Protein AF-A0A0B1T7A5-F1 (afdb_monomer)

Solvent-accessible surface area (backbone atoms only — not comparable to full-atom values): 10551 Å² total; per-residue (Å²): 123,68,66,64,54,53,51,52,48,51,52,51,52,51,47,52,52,51,49,51,53,49,52,45,52,50,54,53,67,75,51,80,50,96,88,39,64,62,58,51,54,51,52,53,49,55,44,53,43,51,49,47,50,50,52,46,54,50,52,55,50,50,47,54,51,52,56,52,49,60,75,75,46,96,68,56,74,68,62,48,52,55,50,53,52,50,48,52,53,49,63,63,46,49,63,54,49,52,52,50,45,52,53,46,49,52,50,48,54,52,50,51,47,37,54,75,74,65,65,51,61,84,90,65,89,83,61,76,60,65,60,51,55,52,49,53,55,51,46,56,56,51,50,52,56,48,53,55,54,62,69,31,65,71,46,43,52,53,54,51,46,51,56,53,52,51,52,51,51,52,53,49,56,50,53,52,53,52,52,52,50,54,53,52,61,75,74,107

pLDDT: mean 73.53, std 10.7, range [45.19, 91.56]

Secondary structure (DSSP, 8-state):
-HHHHHHHHHHHHHHHHHHHHHHHHHHHHHT--TT-HHHHHHHHHHHHHHHHHHHHHHHHHHHHHHHHHHHH----HHHHHHHHHHHHHHHHHHHHHHHHHHHHHHHHHHHHHIIIII-PPTT--SSTHHHHHHHHHHHHHHHHHHHHHHT-HHHHHHHHHHHHHHHHHHHHHHHHHHHHHHHHHHT-

Foldseek 3Di:
DLVVVVVVVVVVLVVQLVVLVVVLVVVLVVPPDPVCPLVNVLSVLVSVLVNLVSVLVCLVVVLVSLVVCLVPDPDDPVVNVVSVVVNLVSVLCNVLSVLVSVLSVVVSVLSCCCCPPVVDPPPDPPDCSVVVNVVSVVCNVVCVVVSCQCSPVVNVVVVVVVVVVVVVVVVVVVVVVVVVVVVVVVVD

InterPro domains:
  IPR019408 7TM GPCR, serpentine receptor class ab (Srab) [PF10292] (39-187)
  IPR052854 Nematode Serpentine Receptor Class Epsilon [PTHR47518] (14-188)

Radius of gyration: 26.78 Å; Cα contacts (8 Å, |Δi|>4): 77; chains: 1; bounding box: 96×20×62 Å

Mean predicted aligned error: 13.85 Å

Organism: Oesophagostomum dentatum (NCBI:txid61180)

Nearest PDB structures (foldseek):
  4tko-assembly1_B  TM=4.361E-01  e=3.033E+00  Aquifex aeolicus VF5
  5c21-assembly1_B  TM=3.058E-01  e=4.629E+00  Escherichia coli
  3zx6-assembly1_B  TM=2.582E-01  e=8.281E+00  Archaeoglobus fulgidus DSM 4304

Sequence (188 aa):
MGLAKTELFFRTSLFVITVLLASSALCVGALVHPNTFDLFFLCIQITIVSFCCTALIIMVLTNKSLYGRRHNTSMRLIDRYQLDENIRCGEYLIPVAINDVLCQLILVFLLIYSIYITRIPVGTDTTHLSHAYDMITAYQRAFFGVALTVRNEKFDHIFHRRKRSAKVIENQAAATSTYFNELKQMWS

Structure (mmCIF, N/CA/C/O backbone):
data_AF-A0A0B1T7A5-F1
#
_entry.id   AF-A0A0B1T7A5-F1
#
loop_
_atom_site.group_PDB
_atom_site.id
_atom_site.type_symbol
_atom_site.label_atom_id
_atom_site.label_alt_id
_atom_site.label_comp_id
_atom_site.label_asym_id
_atom_site.label_entity_id
_atom_site.label_seq_id
_atom_site.pdbx_PDB_ins_code
_atom_site.Cartn_x
_atom_site.Cartn_y
_atom_site.Cartn_z
_atom_site.occupancy
_atom_site.B_iso_or_equiv
_atom_site.auth_seq_id
_atom_site.auth_comp_id
_atom_site.auth_asym_id
_atom_site.auth_atom_id
_atom_site.pdbx_PDB_model_num
ATOM 1 N N . MET A 1 1 ? 6.608 -10.102 29.511 1.00 45.19 1 MET A N 1
ATOM 2 C CA . MET A 1 1 ? 7.159 -10.948 28.422 1.00 45.19 1 MET A CA 1
ATOM 3 C C . MET A 1 1 ? 6.668 -10.575 27.010 1.00 45.19 1 MET A C 1
ATOM 5 O O . MET A 1 1 ? 7.376 -10.863 26.057 1.00 45.19 1 MET A O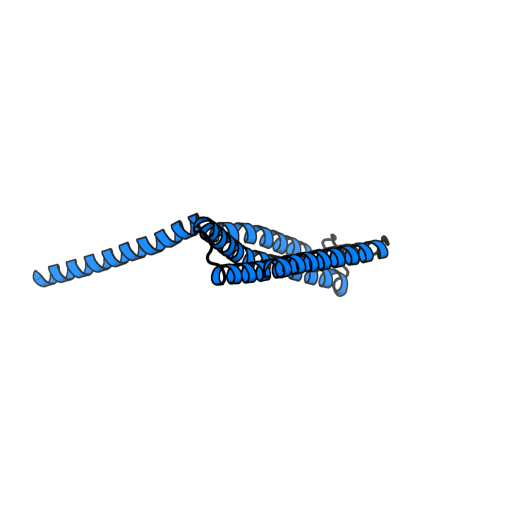 1
ATOM 9 N N . GLY A 1 2 ? 5.514 -9.905 26.836 1.00 46.91 2 GLY A N 1
ATOM 10 C CA . GLY A 1 2 ? 5.014 -9.493 25.506 1.00 46.91 2 GLY A CA 1
ATOM 11 C C . GLY A 1 2 ? 5.744 -8.310 24.841 1.00 46.91 2 GLY A C 1
ATOM 12 O O . GLY A 1 2 ? 5.910 -8.323 23.628 1.00 46.91 2 GLY A O 1
ATOM 13 N N . LEU A 1 3 ? 6.238 -7.337 25.621 1.00 47.66 3 LEU A N 1
ATOM 14 C CA . LEU A 1 3 ? 6.926 -6.135 25.110 1.00 47.66 3 LEU A CA 1
ATOM 15 C C . LEU A 1 3 ? 8.269 -6.438 24.419 1.00 47.66 3 LEU A C 1
ATOM 17 O O . LEU A 1 3 ? 8.555 -5.889 23.360 1.00 47.66 3 LEU A O 1
ATOM 21 N N . ALA A 1 4 ? 9.051 -7.374 24.965 1.00 50.22 4 ALA A N 1
ATOM 22 C CA . ALA A 1 4 ? 10.332 -7.777 24.380 1.00 50.22 4 ALA A CA 1
ATOM 23 C C . ALA A 1 4 ? 10.161 -8.480 23.020 1.00 50.22 4 ALA A C 1
ATOM 25 O O . ALA A 1 4 ? 10.983 -8.302 22.126 1.00 50.22 4 ALA A O 1
ATOM 26 N N . LYS A 1 5 ? 9.065 -9.237 22.832 1.00 55.00 5 LYS A N 1
ATOM 27 C CA . LYS A 1 5 ? 8.747 -9.849 21.533 1.00 55.00 5 LYS A CA 1
ATOM 28 C C . LYS A 1 5 ? 8.391 -8.795 20.491 1.00 55.00 5 LYS A C 1
ATOM 30 O O . LYS A 1 5 ? 8.876 -8.904 19.376 1.00 55.00 5 LYS A O 1
ATOM 35 N N . THR A 1 6 ? 7.598 -7.780 20.839 1.00 56.34 6 THR A N 1
ATOM 36 C CA . THR A 1 6 ? 7.228 -6.705 19.902 1.00 56.34 6 THR A CA 1
ATOM 37 C C . THR A 1 6 ? 8.411 -5.816 19.522 1.00 56.34 6 THR A C 1
ATOM 39 O O . THR A 1 6 ? 8.532 -5.459 18.355 1.00 56.34 6 THR A O 1
ATOM 42 N N . GLU A 1 7 ? 9.326 -5.518 20.450 1.00 56.38 7 GLU A N 1
ATOM 43 C CA . GLU A 1 7 ? 10.529 -4.739 20.125 1.00 56.38 7 GLU A CA 1
ATOM 44 C C 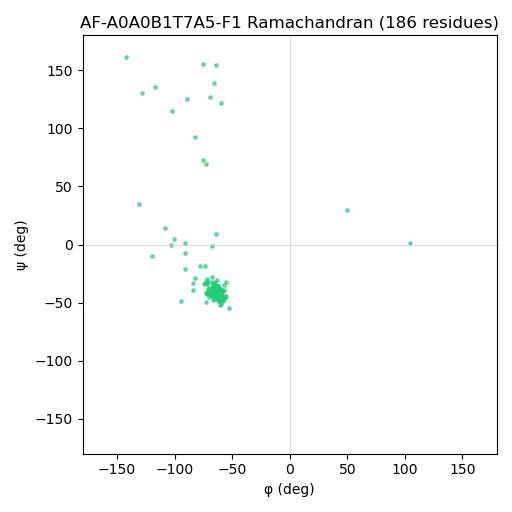. GLU A 1 7 ? 11.534 -5.513 19.273 1.00 56.38 7 GLU A C 1
ATOM 46 O O . GLU A 1 7 ? 12.079 -4.967 18.314 1.00 56.38 7 GLU A O 1
ATOM 51 N N . LEU A 1 8 ? 11.752 -6.798 19.570 1.00 59.31 8 LEU A N 1
ATOM 52 C CA . LEU A 1 8 ? 12.595 -7.657 18.740 1.00 59.31 8 LEU A CA 1
ATOM 53 C C . LEU A 1 8 ? 12.008 -7.799 17.325 1.00 59.31 8 LEU A C 1
ATOM 55 O O . LEU A 1 8 ? 12.747 -7.814 16.342 1.00 59.31 8 LEU A O 1
ATOM 59 N N . PHE A 1 9 ? 10.679 -7.838 17.208 1.00 61.50 9 PHE A N 1
ATOM 60 C CA . PHE A 1 9 ? 9.988 -7.897 15.921 1.00 61.50 9 PHE A CA 1
ATOM 61 C C . PHE A 1 9 ? 10.112 -6.594 15.123 1.00 61.50 9 PHE A C 1
ATOM 63 O O . PHE A 1 9 ? 10.386 -6.609 13.927 1.00 61.50 9 PHE A O 1
ATOM 70 N N . PHE A 1 10 ? 9.964 -5.450 15.790 1.00 63.16 10 PHE A N 1
ATOM 71 C CA . PHE A 1 10 ? 10.148 -4.146 15.160 1.00 63.16 10 PHE A CA 1
ATOM 72 C C . PHE A 1 10 ? 11.596 -3.953 14.691 1.00 63.16 10 PHE A C 1
ATOM 74 O O . PHE A 1 10 ? 11.833 -3.523 13.566 1.00 63.16 10 PHE A O 1
ATOM 81 N N . ARG A 1 11 ? 12.572 -4.367 15.509 1.00 67.38 11 ARG A N 1
ATOM 82 C CA . ARG A 1 11 ? 13.999 -4.340 15.157 1.00 67.38 11 ARG A CA 1
ATOM 83 C C . ARG A 1 11 ? 14.339 -5.257 13.987 1.00 67.38 11 ARG A C 1
ATOM 85 O O . ARG A 1 11 ? 15.074 -4.841 13.102 1.00 67.38 11 ARG A O 1
ATOM 92 N N . THR A 1 12 ? 13.802 -6.476 13.954 1.00 66.94 12 THR A N 1
ATOM 93 C CA . THR A 1 12 ? 14.025 -7.407 12.833 1.00 66.94 12 THR A CA 1
ATOM 94 C C . THR A 1 12 ? 13.366 -6.912 11.552 1.00 66.94 12 THR A C 1
ATOM 96 O O . THR A 1 12 ? 13.980 -6.979 10.493 1.00 66.94 12 THR A O 1
ATOM 99 N N . SER A 1 13 ? 12.172 -6.327 11.635 1.00 64.19 13 SER A N 1
ATOM 100 C CA . SER A 1 13 ? 11.524 -5.740 10.466 1.00 64.19 13 SER A CA 1
ATOM 101 C C . SER A 1 13 ? 12.250 -4.504 9.935 1.00 64.19 13 SER A C 1
ATOM 103 O O . SER A 1 13 ? 12.402 -4.366 8.723 1.00 64.19 13 SER A O 1
ATOM 105 N N . LEU A 1 14 ? 12.721 -3.620 10.819 1.00 66.06 14 LEU A N 1
ATOM 106 C CA . LEU A 1 14 ? 13.572 -2.494 10.434 1.00 66.06 14 LEU A CA 1
ATOM 107 C C . LEU A 1 14 ? 14.869 -2.984 9.796 1.00 66.06 14 LEU A C 1
ATOM 109 O O . LEU A 1 14 ? 15.278 -2.441 8.779 1.00 66.06 14 LEU A O 1
ATOM 113 N N . PHE A 1 15 ? 15.471 -4.042 10.341 1.00 68.00 15 PHE A N 1
ATOM 114 C CA . PHE A 1 15 ? 16.683 -4.640 9.793 1.00 68.00 15 PHE A CA 1
ATOM 115 C C . PHE A 1 15 ? 16.464 -5.193 8.377 1.00 68.00 15 PHE A C 1
ATOM 117 O O . PHE A 1 15 ? 17.270 -4.941 7.485 1.00 68.00 15 PHE A O 1
ATOM 124 N N . VAL A 1 16 ? 15.344 -5.881 8.135 1.00 70.44 16 VAL A N 1
ATOM 125 C CA . VAL A 1 16 ? 14.968 -6.361 6.794 1.00 70.44 16 VAL A CA 1
ATOM 126 C C . VAL A 1 16 ? 14.786 -5.190 5.826 1.00 70.44 16 VAL A C 1
ATOM 128 O O . VAL A 1 16 ? 15.323 -5.229 4.722 1.00 70.44 16 VAL A O 1
ATOM 131 N N . ILE A 1 17 ? 14.109 -4.119 6.251 1.00 67.50 17 ILE A N 1
ATOM 132 C CA . ILE A 1 17 ? 13.941 -2.898 5.448 1.00 67.50 17 ILE A CA 1
ATOM 133 C C . ILE A 1 17 ? 15.298 -2.263 5.122 1.00 67.50 17 ILE A C 1
ATOM 135 O O . ILE A 1 17 ? 15.559 -1.936 3.968 1.00 67.50 17 ILE A O 1
ATOM 139 N N . THR A 1 18 ? 16.190 -2.121 6.105 1.00 65.56 18 THR A N 1
ATOM 140 C CA . THR A 1 18 ? 17.516 -1.526 5.889 1.00 65.56 18 THR A CA 1
ATOM 141 C C . THR A 1 18 ? 18.397 -2.392 5.001 1.00 65.56 18 THR A C 1
ATOM 143 O O . THR A 1 18 ? 19.149 -1.854 4.200 1.00 65.56 18 THR A O 1
ATOM 146 N N . VAL A 1 19 ? 18.289 -3.720 5.086 1.00 70.19 19 VAL A N 1
ATOM 147 C CA . VAL A 1 19 ? 19.035 -4.646 4.221 1.00 70.19 19 VAL A CA 1
ATOM 148 C C . VAL A 1 19 ? 18.501 -4.608 2.787 1.00 70.19 19 VAL A C 1
ATOM 150 O O . VAL A 1 19 ? 19.290 -4.620 1.844 1.00 70.19 19 VAL A O 1
ATOM 153 N N . LEU A 1 20 ? 17.186 -4.489 2.591 1.00 67.12 20 LEU A N 1
ATOM 154 C CA . LEU A 1 20 ? 16.574 -4.303 1.268 1.00 67.12 20 LEU A CA 1
ATOM 155 C C . LEU A 1 20 ? 16.949 -2.949 0.642 1.00 67.12 20 LEU A C 1
ATOM 157 O O . LEU A 1 20 ? 17.295 -2.867 -0.536 1.00 67.12 20 LEU A O 1
ATOM 161 N N . LEU A 1 21 ? 16.956 -1.881 1.440 1.00 66.69 21 LEU A N 1
ATOM 162 C CA . LEU A 1 21 ? 17.412 -0.559 1.004 1.00 66.69 21 LEU A CA 1
ATOM 163 C C . LEU A 1 21 ? 18.924 -0.532 0.724 1.00 66.69 21 LEU A C 1
ATOM 165 O O . LEU A 1 21 ? 19.363 0.076 -0.245 1.00 66.69 21 LEU A O 1
ATOM 169 N N . ALA A 1 22 ? 19.733 -1.235 1.516 1.00 63.72 22 ALA A N 1
ATOM 170 C CA . ALA A 1 22 ? 21.175 -1.315 1.299 1.00 63.72 22 ALA A CA 1
ATOM 171 C C . ALA A 1 22 ? 21.532 -2.160 0.066 1.00 63.72 22 ALA A C 1
ATOM 173 O O . ALA A 1 22 ? 22.380 -1.755 -0.723 1.00 63.72 22 ALA A O 1
ATOM 174 N N . SER A 1 23 ? 20.871 -3.304 -0.134 1.00 65.56 23 SER A N 1
ATOM 175 C CA . SER A 1 23 ? 21.082 -4.165 -1.309 1.00 65.56 23 SER A CA 1
ATOM 176 C C . SER A 1 23 ? 20.653 -3.475 -2.602 1.00 65.56 23 SER A C 1
ATOM 178 O O . SER A 1 23 ? 21.375 -3.530 -3.593 1.00 65.56 23 SER A O 1
ATOM 180 N N . SER A 1 24 ? 19.545 -2.735 -2.573 1.00 61.66 24 SER A N 1
ATOM 181 C CA . SER A 1 24 ? 19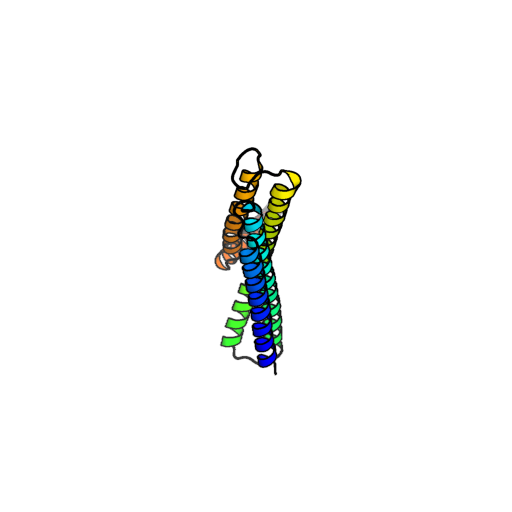.117 -1.912 -3.704 1.00 61.66 24 SER A CA 1
ATOM 182 C C . SER A 1 24 ? 20.061 -0.762 -4.027 1.00 61.66 24 SER A C 1
ATOM 184 O O . SER A 1 24 ? 20.390 -0.568 -5.195 1.00 61.66 24 SER A O 1
ATOM 186 N N . ALA A 1 25 ? 20.557 -0.048 -3.014 1.00 62.69 25 ALA A N 1
ATOM 187 C CA . ALA A 1 25 ? 21.568 0.991 -3.190 1.00 62.69 25 ALA A CA 1
ATOM 188 C C . ALA A 1 25 ? 22.887 0.428 -3.752 1.00 62.69 25 ALA A C 1
ATOM 190 O O . ALA A 1 25 ? 23.526 1.072 -4.584 1.00 62.69 25 ALA A O 1
ATOM 191 N N . LEU A 1 26 ? 23.269 -0.793 -3.357 1.00 63.38 26 LEU A N 1
ATOM 192 C CA . LEU A 1 26 ? 24.442 -1.487 -3.897 1.00 63.38 26 LEU A CA 1
ATOM 193 C C . LEU A 1 26 ? 24.255 -1.877 -5.370 1.00 63.38 26 LEU A C 1
ATOM 195 O O . LEU A 1 26 ? 25.157 -1.664 -6.177 1.00 63.38 26 LEU A O 1
ATOM 199 N N . CYS A 1 27 ? 23.080 -2.401 -5.736 1.00 60.16 27 CYS A N 1
ATOM 200 C CA . CYS A 1 27 ? 22.739 -2.699 -7.128 1.00 60.16 27 CYS A CA 1
ATOM 201 C C . CYS A 1 27 ? 22.722 -1.428 -7.987 1.00 60.16 27 CYS A C 1
ATOM 203 O O . CYS A 1 27 ? 23.240 -1.436 -9.097 1.00 60.16 27 CYS A O 1
ATOM 205 N N . VAL A 1 28 ? 22.198 -0.325 -7.448 1.00 59.50 28 VAL A N 1
ATOM 206 C CA . VAL A 1 28 ? 22.203 0.998 -8.086 1.00 59.50 28 VAL A CA 1
ATOM 207 C C . VAL A 1 28 ? 23.628 1.511 -8.316 1.00 59.50 28 VAL A C 1
ATOM 209 O O . VAL A 1 28 ? 23.931 1.972 -9.413 1.00 59.50 28 VAL A O 1
ATOM 212 N N . GLY A 1 29 ? 24.517 1.398 -7.324 1.00 57.09 29 GLY A N 1
ATOM 213 C CA . GLY A 1 29 ? 25.910 1.846 -7.435 1.00 57.09 29 GLY A CA 1
ATOM 214 C C . GLY A 1 29 ? 26.758 1.018 -8.407 1.00 57.09 29 GLY A C 1
ATOM 215 O O . GLY A 1 29 ? 27.638 1.562 -9.068 1.00 57.09 29 GLY A O 1
ATOM 216 N N . ALA A 1 30 ? 26.475 -0.281 -8.540 1.00 58.50 30 ALA A N 1
ATOM 217 C CA . ALA A 1 30 ? 27.199 -1.180 -9.442 1.00 58.50 30 ALA A CA 1
ATOM 218 C C . ALA A 1 30 ? 26.784 -1.050 -10.924 1.00 58.50 30 ALA A C 1
ATOM 220 O O . ALA A 1 30 ? 27.527 -1.479 -11.804 1.00 58.50 30 ALA A O 1
ATOM 221 N N . LEU A 1 31 ? 25.616 -0.459 -11.207 1.00 56.59 31 LEU A N 1
ATOM 222 C CA . LEU A 1 31 ? 25.007 -0.362 -12.544 1.00 56.59 31 LEU A CA 1
ATOM 223 C C . LEU A 1 31 ? 25.041 1.051 -13.151 1.00 56.59 31 LEU A C 1
ATOM 225 O O . LEU A 1 31 ? 24.366 1.301 -14.151 1.00 56.59 31 LEU A O 1
ATOM 229 N N . VAL A 1 32 ? 25.845 1.967 -12.596 1.00 55.38 32 VAL A N 1
ATOM 230 C CA . VAL A 1 32 ? 26.082 3.311 -13.159 1.00 55.38 32 VAL A CA 1
ATOM 231 C C . VAL A 1 32 ? 26.958 3.204 -14.417 1.00 55.38 32 VAL A C 1
ATOM 233 O O . VAL A 1 32 ? 28.129 3.576 -14.447 1.00 55.38 32 VAL A O 1
ATOM 236 N N . HIS A 1 33 ? 26.387 2.649 -15.480 1.00 51.72 33 HIS A N 1
ATOM 237 C CA . HIS A 1 33 ? 26.845 2.814 -16.851 1.00 51.72 33 HIS A CA 1
ATOM 238 C C . HIS A 1 33 ? 25.734 3.526 -17.639 1.00 51.72 33 HIS A C 1
ATOM 240 O O . HIS A 1 33 ? 24.564 3.162 -17.514 1.00 51.72 33 HIS A O 1
ATOM 246 N N . PRO A 1 34 ? 26.057 4.533 -18.470 1.00 54.09 34 PRO A N 1
ATOM 247 C CA . PRO A 1 34 ? 25.065 5.388 -19.133 1.00 54.09 34 PRO A CA 1
ATOM 248 C C . PRO A 1 34 ? 24.206 4.673 -20.193 1.00 54.09 34 PRO A C 1
ATOM 250 O O . PRO A 1 34 ? 23.318 5.289 -20.768 1.00 54.09 34 PRO A O 1
ATOM 253 N N . ASN A 1 35 ? 24.436 3.381 -20.449 1.00 54.97 35 ASN A N 1
ATOM 254 C CA . ASN A 1 35 ? 23.712 2.593 -21.450 1.00 54.97 35 ASN A CA 1
ATOM 255 C C . ASN A 1 35 ? 22.601 1.698 -20.847 1.00 54.97 35 ASN A C 1
ATOM 257 O O . ASN A 1 35 ? 22.007 0.899 -21.562 1.00 54.97 35 ASN A O 1
ATOM 261 N N . THR A 1 36 ? 22.336 1.794 -19.533 1.00 67.00 36 THR A N 1
ATOM 262 C CA . THR A 1 36 ? 21.407 0.913 -18.785 1.00 67.00 36 THR A CA 1
ATOM 263 C C . THR A 1 36 ? 20.402 1.676 -17.906 1.00 67.00 36 THR A C 1
ATOM 265 O O . THR A 1 36 ? 20.024 1.203 -16.833 1.00 67.00 36 THR A O 1
ATOM 268 N N . PHE A 1 37 ? 19.942 2.853 -18.344 1.00 68.69 37 PHE A N 1
ATOM 269 C CA . PHE A 1 37 ? 18.950 3.658 -17.608 1.00 68.69 37 PHE A CA 1
ATOM 270 C C . PHE A 1 37 ? 17.642 2.898 -17.318 1.00 68.69 37 PHE A C 1
ATOM 272 O O . PHE A 1 37 ? 17.120 2.987 -16.208 1.00 68.69 37 PHE A O 1
ATOM 279 N N . ASP A 1 38 ? 17.150 2.083 -18.254 1.00 71.69 38 ASP A N 1
ATOM 280 C CA . ASP A 1 38 ? 15.918 1.300 -18.061 1.00 71.69 38 ASP A CA 1
ATOM 281 C C . ASP A 1 38 ? 16.057 0.253 -16.942 1.00 71.69 38 ASP A C 1
ATOM 283 O O . ASP A 1 38 ? 15.135 0.020 -16.157 1.00 71.69 38 ASP A O 1
ATOM 287 N N . LEU A 1 39 ? 17.243 -0.352 -16.826 1.00 72.38 39 LEU A N 1
ATOM 288 C CA . LEU A 1 39 ? 17.532 -1.364 -15.811 1.00 72.38 39 LEU A CA 1
ATOM 289 C C . LEU A 1 39 ? 17.632 -0.739 -14.411 1.00 72.38 39 LEU A C 1
ATOM 291 O O . LEU A 1 39 ? 17.214 -1.343 -13.426 1.00 72.38 39 LEU A O 1
ATOM 295 N N . PHE A 1 40 ? 18.117 0.501 -14.332 1.00 74.31 40 PHE A N 1
ATOM 296 C CA . PHE A 1 40 ? 18.121 1.287 -13.101 1.00 74.31 40 PHE A CA 1
ATOM 297 C C . PHE A 1 40 ? 16.695 1.584 -12.606 1.00 74.31 40 PHE A C 1
ATOM 299 O O . PHE A 1 40 ? 16.401 1.362 -11.428 1.00 74.31 40 PHE A O 1
ATOM 306 N N . PHE A 1 41 ? 15.786 2.003 -13.494 1.00 76.38 41 PHE A N 1
ATOM 307 C CA . PHE A 1 41 ? 14.375 2.214 -13.140 1.00 76.38 41 PHE A CA 1
ATOM 308 C C . PHE A 1 41 ? 13.695 0.927 -12.666 1.00 76.38 41 PHE A C 1
ATOM 310 O O . PHE A 1 41 ? 12.975 0.943 -11.666 1.00 76.38 41 PHE A O 1
ATOM 317 N N . LEU A 1 42 ? 13.971 -0.199 -13.328 1.00 77.31 42 LEU A N 1
ATOM 318 C CA . LEU A 1 42 ? 13.483 -1.508 -12.901 1.00 77.31 42 LEU A CA 1
ATOM 319 C C . LEU A 1 42 ? 13.953 -1.848 -11.475 1.00 77.31 42 LEU A C 1
ATOM 321 O O . LEU A 1 42 ? 13.143 -2.244 -10.636 1.00 77.31 42 LEU A O 1
ATOM 325 N N . CYS A 1 43 ? 15.246 -1.669 -11.185 1.00 76.25 43 CYS A N 1
ATOM 326 C CA . CYS A 1 43 ? 15.804 -1.932 -9.860 1.00 76.25 43 CYS A CA 1
ATOM 327 C C . CYS A 1 43 ? 15.153 -1.063 -8.779 1.00 76.25 43 CYS A C 1
ATOM 329 O O . CYS A 1 43 ? 14.818 -1.584 -7.720 1.00 76.25 43 CYS A O 1
ATOM 331 N N . ILE A 1 44 ? 14.925 0.227 -9.037 1.00 80.25 44 ILE A N 1
ATOM 332 C CA . ILE A 1 44 ? 14.210 1.103 -8.097 1.00 80.25 44 ILE A CA 1
ATOM 333 C C . ILE A 1 44 ? 12.780 0.608 -7.865 1.00 80.25 44 ILE A C 1
ATOM 335 O O . ILE A 1 44 ? 12.314 0.554 -6.729 1.00 80.25 44 ILE A O 1
ATOM 339 N N . GLN A 1 45 ? 12.074 0.207 -8.920 1.00 81.50 45 GLN A N 1
ATOM 340 C CA . GLN A 1 45 ? 10.688 -0.219 -8.769 1.00 81.50 45 GLN A CA 1
ATOM 341 C C . GLN A 1 45 ? 10.568 -1.510 -7.948 1.00 81.50 45 GLN A C 1
ATOM 343 O O . GLN A 1 45 ? 9.708 -1.606 -7.074 1.00 81.50 45 GLN A O 1
ATOM 348 N N . ILE A 1 46 ? 11.462 -2.480 -8.166 1.00 80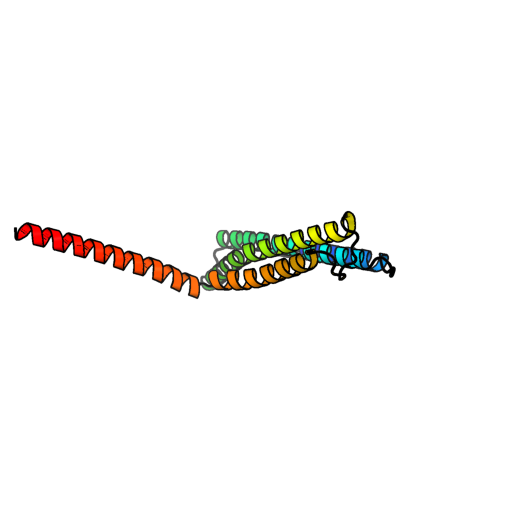.62 46 ILE A N 1
ATOM 349 C CA . ILE A 1 46 ? 11.507 -3.736 -7.397 1.00 80.62 46 ILE A CA 1
ATOM 350 C C . ILE A 1 46 ? 11.672 -3.464 -5.895 1.00 80.62 46 ILE A C 1
ATOM 352 O O . ILE A 1 46 ? 11.115 -4.172 -5.053 1.00 80.62 46 ILE A O 1
ATOM 356 N N . THR A 1 47 ? 12.418 -2.426 -5.538 1.00 78.44 47 THR A N 1
ATOM 357 C CA . THR A 1 47 ? 12.800 -2.169 -4.147 1.00 78.44 47 THR A CA 1
ATOM 358 C C . THR A 1 47 ? 11.706 -1.410 -3.420 1.00 78.44 47 THR A C 1
ATOM 360 O O . THR A 1 47 ? 11.422 -1.718 -2.262 1.00 78.44 47 THR A O 1
ATOM 363 N N . ILE A 1 48 ? 10.992 -0.541 -4.141 1.00 82.69 48 ILE A N 1
ATOM 364 C CA . ILE A 1 48 ? 9.725 0.046 -3.699 1.00 82.69 48 ILE A CA 1
ATOM 365 C C . ILE A 1 48 ? 8.689 -1.055 -3.418 1.00 82.69 48 ILE A C 1
ATOM 367 O O . ILE A 1 48 ? 8.119 -1.082 -2.327 1.00 82.69 48 ILE A O 1
ATOM 371 N N . VAL A 1 49 ? 8.515 -2.025 -4.324 1.00 83.81 49 VAL A N 1
ATOM 372 C CA . VAL A 1 49 ? 7.571 -3.144 -4.113 1.00 83.81 49 VAL A CA 1
ATOM 373 C C . VAL A 1 49 ? 7.958 -3.973 -2.897 1.00 83.81 49 VAL A C 1
ATOM 375 O O . VAL A 1 49 ? 7.112 -4.301 -2.064 1.00 83.81 49 VAL A O 1
ATOM 378 N N . SER A 1 50 ? 9.247 -4.287 -2.757 1.00 79.75 50 SER A N 1
ATOM 379 C CA . SER A 1 50 ? 9.741 -5.026 -1.601 1.00 79.75 50 SER A CA 1
ATOM 380 C C . SER A 1 50 ? 9.461 -4.281 -0.293 1.00 79.75 50 SER A C 1
ATOM 382 O O . SER A 1 50 ? 9.034 -4.897 0.686 1.00 79.75 50 SER A O 1
ATOM 384 N N . PHE A 1 51 ? 9.650 -2.960 -0.271 1.00 81.44 51 PHE A N 1
ATOM 385 C CA . PHE A 1 51 ? 9.315 -2.125 0.877 1.00 81.44 51 PHE A CA 1
ATOM 386 C C . PHE A 1 51 ? 7.810 -2.167 1.189 1.00 81.44 51 PHE A C 1
ATOM 388 O O . PHE A 1 51 ? 7.437 -2.447 2.332 1.00 81.44 51 PHE A O 1
ATOM 395 N N . CYS A 1 52 ? 6.935 -2.005 0.193 1.00 83.88 52 CYS A N 1
ATOM 396 C CA . CYS A 1 52 ? 5.484 -2.077 0.390 1.00 83.88 52 CYS A CA 1
ATOM 397 C C . CYS A 1 52 ? 5.020 -3.452 0.904 1.00 83.88 52 CYS A C 1
ATOM 399 O O . CYS A 1 52 ? 4.196 -3.520 1.820 1.00 83.88 52 CYS A O 1
ATOM 401 N N . CYS A 1 53 ? 5.600 -4.549 0.409 1.00 80.19 53 CYS A N 1
ATOM 402 C CA . CYS A 1 53 ? 5.345 -5.896 0.928 1.00 80.19 53 CYS A CA 1
ATOM 403 C C . CYS A 1 53 ? 5.733 -6.027 2.407 1.00 80.19 53 CYS A C 1
ATOM 405 O O . CYS A 1 53 ? 4.954 -6.552 3.206 1.00 80.19 53 CYS A O 1
ATOM 407 N N . THR A 1 54 ? 6.909 -5.522 2.799 1.00 81.12 54 THR A N 1
ATOM 408 C CA . THR A 1 54 ? 7.319 -5.542 4.213 1.00 81.12 54 THR A CA 1
ATOM 409 C C . THR A 1 54 ? 6.384 -4.709 5.084 1.00 81.12 54 THR A C 1
ATOM 411 O O . THR A 1 54 ? 5.958 -5.183 6.136 1.00 81.12 54 THR A O 1
ATOM 414 N N . ALA A 1 55 ? 5.978 -3.521 4.626 1.00 81.06 55 ALA A N 1
ATOM 415 C CA . ALA A 1 55 ? 5.043 -2.664 5.346 1.00 81.06 55 ALA A CA 1
ATOM 416 C C . ALA A 1 55 ? 3.689 -3.357 5.576 1.00 81.06 55 ALA A C 1
ATOM 418 O O . ALA A 1 55 ? 3.151 -3.314 6.684 1.00 81.06 55 ALA A O 1
ATOM 419 N N . LEU A 1 56 ? 3.167 -4.061 4.568 1.00 83.31 56 LEU A N 1
ATOM 420 C CA . LEU A 1 56 ? 1.929 -4.833 4.678 1.00 83.31 56 LEU A CA 1
ATOM 421 C C . LEU A 1 56 ? 2.042 -5.952 5.721 1.00 83.31 56 LEU A C 1
ATOM 423 O O . LEU A 1 56 ? 1.156 -6.106 6.565 1.00 83.31 56 LEU A O 1
ATOM 427 N N . ILE A 1 57 ? 3.147 -6.703 5.711 1.00 82.19 57 ILE A N 1
ATOM 428 C CA . ILE A 1 57 ? 3.401 -7.767 6.693 1.00 82.19 57 ILE A CA 1
ATOM 429 C C . ILE A 1 57 ? 3.430 -7.188 8.114 1.00 82.19 57 ILE A C 1
ATOM 431 O O . ILE A 1 57 ? 2.782 -7.730 9.013 1.00 82.19 57 ILE A O 1
ATOM 435 N N . ILE A 1 58 ? 4.120 -6.060 8.319 1.00 82.00 58 ILE A N 1
ATOM 436 C CA . ILE A 1 58 ? 4.169 -5.368 9.617 1.00 82.00 58 ILE A CA 1
ATOM 437 C C . ILE A 1 58 ? 2.764 -4.962 10.063 1.00 82.00 58 ILE A C 1
ATOM 439 O O . ILE A 1 58 ? 2.405 -5.216 11.214 1.00 82.00 58 ILE A O 1
ATOM 443 N N . MET A 1 59 ? 1.951 -4.377 9.179 1.00 81.81 59 MET A N 1
ATOM 444 C CA . MET A 1 59 ? 0.585 -3.957 9.512 1.00 81.81 59 MET A CA 1
ATOM 445 C C . MET A 1 59 ? -0.279 -5.137 9.973 1.00 81.81 59 MET A C 1
ATOM 447 O O . MET A 1 59 ? -0.915 -5.066 11.028 1.00 81.81 59 MET A O 1
ATOM 451 N N . VAL A 1 60 ? -0.261 -6.253 9.239 1.00 82.38 60 VAL A N 1
ATOM 452 C CA . VAL A 1 60 ? -1.039 -7.456 9.583 1.00 82.38 60 VAL A CA 1
ATOM 453 C C . VAL A 1 60 ? -0.586 -8.050 10.919 1.00 82.38 60 VAL A C 1
ATOM 455 O O . VAL A 1 60 ? -1.411 -8.374 11.779 1.00 82.38 60 VAL A O 1
ATOM 458 N N . LEU A 1 61 ? 0.726 -8.173 11.129 1.00 81.56 61 LEU A N 1
ATOM 459 C CA . LEU A 1 61 ? 1.279 -8.738 12.360 1.00 81.56 61 LEU A CA 1
ATOM 460 C C . LEU A 1 61 ? 1.037 -7.835 13.571 1.00 81.56 61 LEU A C 1
ATOM 462 O O . LEU A 1 61 ? 0.700 -8.334 14.648 1.00 81.56 61 LEU A O 1
ATOM 466 N N . THR A 1 62 ? 1.145 -6.517 13.394 1.00 80.56 62 THR A N 1
ATOM 467 C CA . THR A 1 62 ? 0.842 -5.538 14.444 1.00 80.56 62 THR A CA 1
ATOM 468 C C . THR A 1 62 ? -0.616 -5.659 14.864 1.00 80.56 62 THR A C 1
ATOM 470 O O . THR A 1 62 ? -0.874 -5.841 16.055 1.00 80.56 62 THR A O 1
ATOM 473 N N . ASN A 1 63 ? -1.553 -5.701 13.909 1.00 81.38 63 ASN A N 1
ATOM 474 C CA . ASN A 1 63 ? -2.976 -5.893 14.199 1.00 81.38 63 ASN A CA 1
ATOM 475 C C . ASN A 1 63 ? -3.244 -7.205 14.950 1.00 81.38 63 ASN A C 1
ATOM 477 O O . ASN A 1 63 ? -3.919 -7.194 15.980 1.00 81.38 63 ASN A O 1
ATOM 481 N N . LYS A 1 64 ? -2.639 -8.324 14.525 1.00 80.31 64 LYS A N 1
ATOM 482 C CA . LYS A 1 64 ? -2.760 -9.613 15.232 1.00 80.31 64 LYS A CA 1
ATOM 483 C C . LYS A 1 64 ? -2.213 -9.545 16.663 1.00 80.31 64 LYS A C 1
ATOM 485 O O . LYS A 1 64 ? -2.811 -10.103 17.585 1.00 80.31 64 LYS A O 1
ATOM 490 N N . SER A 1 65 ? -1.092 -8.850 16.868 1.00 80.62 65 SER A N 1
ATOM 491 C CA . SER A 1 65 ? -0.482 -8.684 18.194 1.00 80.62 65 SER A CA 1
ATOM 492 C C . SER A 1 65 ? -1.344 -7.832 19.133 1.00 80.62 65 SER A C 1
ATOM 494 O O . SER A 1 65 ? -1.506 -8.184 20.304 1.00 80.62 65 SER A O 1
ATOM 496 N N . LEU A 1 66 ? -1.938 -6.747 18.620 1.00 77.12 66 LEU A N 1
ATOM 497 C CA . LEU A 1 66 ? -2.827 -5.861 19.371 1.00 77.12 66 LEU A CA 1
ATOM 498 C C . LEU A 1 66 ? -4.102 -6.603 19.777 1.00 77.12 66 LEU A C 1
ATOM 500 O O . LEU A 1 66 ? -4.510 -6.528 20.938 1.00 77.12 66 LEU A O 1
ATOM 504 N N . TYR A 1 67 ? -4.648 -7.419 18.871 1.00 78.94 67 TYR A N 1
ATOM 505 C CA . TYR A 1 67 ? -5.787 -8.290 19.155 1.00 78.94 67 TYR A CA 1
ATOM 506 C C . TYR A 1 67 ? -5.484 -9.292 20.281 1.00 78.94 67 TYR A C 1
ATOM 508 O O . TYR A 1 67 ? -6.279 -9.469 21.203 1.00 78.94 67 TYR A O 1
ATOM 516 N N . GLY A 1 68 ? -4.291 -9.898 20.271 1.00 77.94 68 GLY A N 1
ATOM 517 C CA . GLY A 1 68 ? -3.843 -10.791 21.345 1.00 77.94 68 GLY A CA 1
ATOM 518 C C . GLY A 1 68 ? -3.654 -10.080 22.692 1.00 77.94 68 GLY A C 1
ATOM 519 O O . GLY A 1 68 ? -4.004 -10.625 23.740 1.00 77.94 68 GLY A O 1
ATOM 520 N N . ARG A 1 69 ? -3.143 -8.839 22.691 1.00 73.69 69 ARG A N 1
ATOM 521 C CA . ARG A 1 69 ? -3.002 -8.031 23.917 1.00 73.69 69 ARG A CA 1
ATOM 522 C C . ARG A 1 69 ? -4.356 -7.681 24.525 1.00 73.69 69 ARG A C 1
ATOM 524 O O . ARG A 1 69 ? -4.479 -7.761 25.746 1.00 73.69 69 ARG A O 1
ATOM 531 N N . ARG A 1 70 ? -5.361 -7.363 23.701 1.00 73.62 70 ARG A N 1
ATOM 532 C CA . ARG A 1 70 ? -6.739 -7.093 24.144 1.00 73.62 70 ARG A CA 1
ATOM 533 C C . ARG A 1 70 ? -7.312 -8.253 24.957 1.00 73.62 70 ARG A C 1
ATOM 535 O O . ARG A 1 70 ? -7.918 -8.023 25.996 1.00 73.62 70 ARG A O 1
ATOM 542 N N . HIS A 1 71 ? -7.100 -9.489 24.50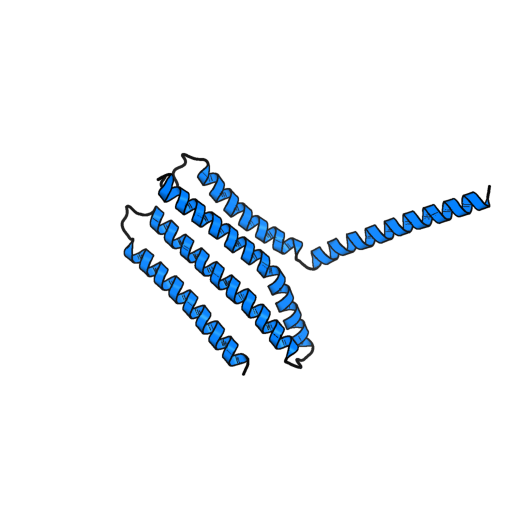3 1.00 75.94 71 HIS A N 1
ATOM 543 C CA . HIS A 1 71 ? -7.674 -10.661 25.163 1.00 75.94 71 HIS A CA 1
ATOM 544 C C . HIS A 1 71 ? -6.959 -11.024 26.474 1.00 75.94 71 HIS A C 1
ATOM 546 O O . HIS A 1 71 ? -7.598 -11.454 27.428 1.00 75.94 71 HIS A O 1
ATOM 552 N N . ASN A 1 72 ? -5.645 -10.795 26.538 1.00 74.25 72 ASN A N 1
ATOM 553 C CA . ASN A 1 72 ? -4.809 -11.236 27.657 1.00 74.25 72 ASN A CA 1
ATOM 554 C C . ASN A 1 72 ? -4.664 -10.219 28.796 1.00 74.25 72 ASN A C 1
ATOM 556 O O . ASN A 1 72 ? -4.042 -10.539 29.807 1.00 74.25 72 ASN A O 1
ATOM 560 N N . THR A 1 73 ? -5.155 -8.985 28.651 1.00 71.19 73 THR A N 1
ATOM 561 C CA . THR A 1 73 ? -4.918 -7.940 29.656 1.00 71.19 73 THR A CA 1
ATOM 562 C C . THR A 1 73 ? -6.200 -7.260 30.116 1.00 71.19 73 THR A C 1
ATOM 564 O O . THR A 1 73 ? -7.009 -6.774 29.328 1.00 71.19 73 THR A O 1
ATOM 567 N N . SER A 1 74 ? -6.361 -7.165 31.434 1.00 67.81 74 SER A N 1
ATOM 568 C CA . SER A 1 74 ? -7.409 -6.369 32.072 1.00 67.81 74 SER A CA 1
ATOM 569 C C . SER A 1 74 ? -7.052 -4.880 32.004 1.00 67.81 74 SER A C 1
ATOM 571 O O . SER A 1 74 ? -6.637 -4.284 32.992 1.00 67.81 74 SER A O 1
ATOM 573 N N . MET A 1 75 ? -7.160 -4.287 30.812 1.00 76.38 75 MET A N 1
ATOM 574 C CA . MET A 1 75 ? -6.867 -2.864 30.588 1.00 76.38 75 MET A CA 1
ATOM 575 C C . MET A 1 75 ? -7.982 -1.948 31.112 1.00 76.38 75 MET A C 1
ATOM 577 O O . MET A 1 75 ? -9.148 -2.359 31.165 1.00 76.38 75 MET A O 1
ATOM 581 N N . ARG A 1 76 ? -7.625 -0.695 31.433 1.00 77.75 76 ARG A N 1
ATOM 582 C CA . ARG A 1 76 ? -8.561 0.386 31.787 1.00 77.75 76 ARG A CA 1
ATOM 583 C C . ARG A 1 76 ? -9.471 0.728 30.597 1.00 77.75 76 ARG A C 1
ATOM 585 O O . ARG A 1 76 ? -9.099 0.525 29.446 1.00 77.75 76 ARG A O 1
ATOM 592 N N . LEU A 1 77 ? -10.662 1.264 30.876 1.00 81.19 77 LEU A N 1
ATOM 593 C CA . LEU A 1 77 ? -11.701 1.540 29.866 1.00 81.19 77 LEU A CA 1
ATOM 594 C C . LEU A 1 77 ? -11.230 2.473 28.737 1.00 81.19 77 LEU A C 1
ATOM 596 O O . LEU A 1 77 ? -11.540 2.224 27.576 1.00 81.19 77 LEU A O 1
ATOM 600 N N . ILE A 1 78 ? -10.452 3.506 29.068 1.00 82.31 78 ILE A N 1
ATOM 601 C CA . ILE A 1 78 ? -9.931 4.475 28.089 1.00 82.31 78 ILE A CA 1
ATOM 602 C C . ILE A 1 78 ? -8.945 3.796 27.129 1.00 82.31 78 ILE A C 1
ATOM 604 O O . ILE A 1 78 ? -9.083 3.924 25.913 1.00 82.31 78 ILE A O 1
ATOM 608 N N . ASP A 1 79 ? -8.008 3.011 27.666 1.00 82.25 79 ASP A N 1
ATOM 609 C CA . ASP A 1 79 ? -7.006 2.295 26.868 1.00 82.25 79 ASP A CA 1
ATOM 610 C C . ASP A 1 79 ? -7.658 1.253 25.951 1.00 82.25 79 ASP A C 1
ATOM 612 O O . ASP A 1 79 ? -7.229 1.062 24.815 1.00 82.25 79 ASP A O 1
ATOM 616 N N . ARG A 1 80 ? -8.737 0.604 26.415 1.00 80.56 80 ARG A N 1
ATOM 617 C CA . ARG A 1 80 ? -9.529 -0.314 25.583 1.00 80.56 80 ARG A CA 1
ATOM 618 C C . ARG A 1 80 ? -10.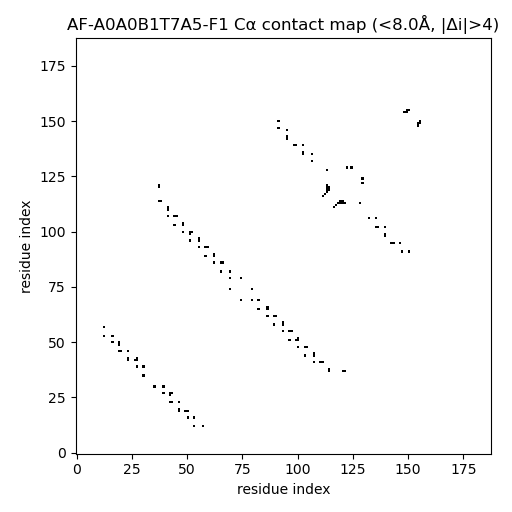189 0.404 24.414 1.00 80.56 80 ARG A C 1
ATOM 620 O O . ARG A 1 80 ? -10.147 -0.117 23.307 1.00 80.56 80 ARG A O 1
ATOM 627 N N . TYR A 1 81 ? -10.770 1.580 24.650 1.00 82.75 81 TYR A N 1
ATOM 628 C CA . TYR A 1 81 ? -11.421 2.347 23.590 1.00 82.75 81 TYR A CA 1
ATOM 629 C C . TYR A 1 81 ? -10.414 2.780 22.516 1.00 82.75 81 TYR A C 1
ATOM 631 O O . TYR A 1 81 ? -10.649 2.575 21.330 1.00 82.75 81 TYR A O 1
ATOM 639 N N . GLN A 1 82 ? -9.254 3.307 22.923 1.00 83.19 82 GLN A N 1
ATOM 640 C CA . GLN A 1 82 ? -8.189 3.680 21.984 1.00 83.19 82 GLN A CA 1
ATOM 641 C C . GLN A 1 82 ? -7.639 2.474 21.212 1.00 83.19 82 GLN A C 1
ATOM 643 O O . GLN A 1 82 ? -7.358 2.572 20.019 1.00 83.19 82 GLN A O 1
ATOM 648 N N . LEU A 1 83 ? -7.484 1.325 21.876 1.00 82.62 83 LEU A N 1
ATOM 649 C CA . LEU A 1 83 ? -7.030 0.099 21.228 1.00 82.62 83 LEU A CA 1
ATOM 650 C C . LEU A 1 83 ? -8.048 -0.411 20.199 1.00 82.62 83 LEU A C 1
ATOM 652 O O . LEU A 1 83 ? -7.645 -0.810 19.109 1.00 82.62 83 LEU A O 1
ATOM 656 N N . ASP A 1 84 ? -9.340 -0.376 20.527 1.00 81.62 84 ASP A N 1
ATOM 657 C CA . ASP A 1 84 ? -10.416 -0.786 19.620 1.00 81.62 84 ASP A CA 1
ATOM 658 C C . ASP A 1 84 ? -10.495 0.147 18.398 1.00 81.62 84 ASP A C 1
ATOM 660 O O . ASP A 1 84 ? -10.615 -0.334 17.271 1.00 81.62 84 ASP A O 1
ATOM 664 N N . GLU A 1 85 ? -10.315 1.457 18.591 1.00 81.69 85 GLU A N 1
ATOM 665 C CA . GLU A 1 85 ? -10.218 2.430 17.495 1.00 81.69 85 GLU A CA 1
ATOM 666 C C . GLU A 1 85 ? -9.020 2.146 16.575 1.00 81.69 85 GLU A C 1
ATOM 668 O O . GLU A 1 85 ? -9.146 2.133 15.351 1.00 81.69 85 GLU A O 1
ATOM 673 N N . ASN A 1 86 ? -7.852 1.858 17.154 1.00 82.62 86 ASN A N 1
ATOM 674 C CA . ASN A 1 86 ? -6.638 1.567 16.391 1.00 82.62 86 ASN A CA 1
ATOM 675 C C . ASN A 1 86 ? -6.746 0.257 15.602 1.00 82.62 86 ASN A C 1
ATOM 677 O O . ASN A 1 86 ? -6.298 0.199 14.458 1.00 82.62 86 ASN A O 1
ATOM 681 N N . ILE A 1 87 ? -7.348 -0.784 16.189 1.00 82.31 87 ILE A N 1
ATOM 682 C CA . ILE A 1 87 ? -7.608 -2.055 15.497 1.00 82.31 87 ILE A CA 1
ATOM 683 C C . ILE A 1 87 ? -8.554 -1.819 14.317 1.00 82.31 87 ILE A C 1
ATOM 685 O O . ILE A 1 87 ? -8.288 -2.295 13.215 1.00 82.31 87 ILE A O 1
ATOM 689 N N . ARG A 1 88 ? -9.616 -1.035 14.526 1.00 81.75 88 ARG A N 1
ATOM 690 C CA . ARG A 1 88 ? -10.587 -0.687 13.484 1.00 81.75 88 ARG A CA 1
ATOM 691 C C . ARG A 1 88 ? -9.952 0.123 12.349 1.00 81.75 88 ARG A C 1
ATOM 693 O O . ARG A 1 88 ? -10.118 -0.218 11.181 1.00 81.75 88 ARG A O 1
ATOM 700 N N . CYS A 1 89 ? -9.154 1.136 12.679 1.00 79.88 89 CYS A N 1
ATOM 701 C CA . CYS A 1 89 ? -8.384 1.905 11.701 1.00 79.88 89 CYS A CA 1
ATOM 702 C C . CYS A 1 89 ? -7.413 1.007 10.911 1.00 79.88 89 CYS A C 1
ATOM 704 O O . CYS A 1 89 ? -7.348 1.075 9.682 1.00 79.88 89 CYS A O 1
ATOM 706 N N . GLY A 1 90 ? -6.715 0.098 11.601 1.00 78.38 90 GLY A N 1
ATOM 707 C CA . GLY A 1 90 ? -5.835 -0.888 10.979 1.00 78.38 90 GLY A CA 1
ATOM 708 C C . GLY A 1 90 ? -6.569 -1.809 10.001 1.00 78.38 90 GLY A C 1
ATOM 709 O O . GLY A 1 90 ? -6.063 -2.074 8.912 1.00 78.38 90 GLY A O 1
ATOM 710 N N . GLU A 1 91 ? -7.776 -2.256 10.342 1.00 81.88 91 GLU A N 1
ATOM 711 C CA . GLU A 1 91 ? -8.620 -3.087 9.477 1.00 81.88 91 GLU A CA 1
ATOM 712 C C . GLU A 1 91 ? -9.067 -2.353 8.202 1.00 81.88 91 GLU A C 1
ATOM 714 O O . GLU A 1 91 ? -9.175 -2.956 7.129 1.00 81.88 91 GLU A O 1
ATOM 719 N N . TYR A 1 92 ? -9.262 -1.034 8.274 1.00 82.44 92 TYR A N 1
ATOM 720 C CA . TYR A 1 92 ? -9.540 -0.218 7.094 1.00 82.44 92 TYR A CA 1
ATOM 721 C C . TYR A 1 92 ? -8.326 -0.033 6.184 1.00 82.44 92 TYR A C 1
ATOM 723 O O . TYR A 1 92 ? -8.495 0.038 4.966 1.00 82.44 92 TYR A O 1
ATOM 731 N N . LEU A 1 93 ? -7.120 -0.010 6.751 1.00 83.25 93 LEU A N 1
ATOM 732 C CA . LEU A 1 93 ? -5.886 0.251 6.012 1.00 83.25 93 LEU A CA 1
ATOM 733 C C . LEU A 1 93 ? -5.322 -0.995 5.303 1.00 83.25 93 LEU A C 1
ATOM 735 O O . LEU A 1 93 ? -4.709 -0.864 4.245 1.00 83.25 93 LEU A O 1
ATOM 739 N N . ILE A 1 94 ? -5.571 -2.206 5.824 1.00 85.31 94 ILE A N 1
ATOM 740 C CA . ILE A 1 94 ? -5.117 -3.476 5.217 1.00 85.31 94 ILE A CA 1
ATOM 741 C C . ILE A 1 94 ? -5.522 -3.626 3.734 1.00 85.31 94 ILE A C 1
ATOM 743 O O . ILE A 1 94 ? -4.639 -3.862 2.911 1.00 85.31 94 ILE A O 1
ATOM 747 N N . PRO A 1 95 ? -6.803 -3.504 3.332 1.00 83.81 95 PRO A N 1
ATOM 748 C CA . PRO A 1 95 ? -7.195 -3.699 1.933 1.00 83.81 95 PRO A CA 1
ATOM 749 C C . PRO A 1 95 ? -6.648 -2.613 1.005 1.00 83.81 95 PRO A C 1
ATOM 751 O O . PRO A 1 95 ? -6.401 -2.877 -0.169 1.00 83.81 95 PRO A O 1
ATOM 754 N N . VAL A 1 96 ? -6.416 -1.410 1.535 1.00 87.00 96 VAL A N 1
ATOM 755 C CA . VAL A 1 96 ? -5.747 -0.331 0.802 1.00 87.00 96 VAL A CA 1
ATOM 756 C C . VAL A 1 96 ? -4.294 -0.703 0.528 1.00 87.00 96 VAL A C 1
ATOM 758 O O . VAL A 1 96 ? -3.857 -0.627 -0.617 1.00 87.00 96 VAL A O 1
ATOM 761 N N . ALA A 1 97 ? -3.578 -1.187 1.545 1.00 86.50 97 ALA A N 1
ATOM 762 C CA . ALA A 1 97 ? -2.205 -1.657 1.398 1.00 86.50 97 ALA A CA 1
ATOM 763 C C . ALA A 1 97 ? -2.098 -2.859 0.439 1.00 86.50 97 ALA A C 1
ATOM 765 O O . ALA A 1 97 ? -1.160 -2.927 -0.350 1.00 86.50 97 ALA A O 1
ATOM 766 N N . ILE A 1 98 ? -3.066 -3.786 0.457 1.00 87.81 98 ILE A N 1
ATOM 767 C CA . ILE A 1 98 ? -3.114 -4.911 -0.494 1.00 87.81 98 ILE A CA 1
ATOM 768 C C . ILE A 1 98 ? -3.247 -4.397 -1.932 1.00 87.81 98 ILE A C 1
ATOM 770 O O . ILE A 1 98 ? -2.498 -4.830 -2.806 1.00 87.81 98 ILE A O 1
ATOM 774 N N . ASN A 1 99 ? -4.178 -3.471 -2.186 1.00 89.56 99 ASN A N 1
ATOM 775 C CA . ASN A 1 99 ? -4.359 -2.902 -3.522 1.00 89.56 99 ASN A CA 1
ATOM 776 C C . ASN A 1 99 ? -3.109 -2.144 -3.993 1.00 89.56 99 ASN A C 1
ATOM 778 O O . ASN A 1 99 ? -2.745 -2.243 -5.162 1.00 89.56 99 ASN A O 1
ATOM 782 N N . ASP A 1 100 ? -2.438 -1.429 -3.087 1.00 88.19 100 ASP A N 1
ATOM 783 C CA . ASP A 1 100 ? -1.188 -0.725 -3.378 1.00 88.19 100 ASP A CA 1
ATOM 784 C C . ASP A 1 100 ? -0.091 -1.689 -3.853 1.00 88.19 100 ASP A C 1
ATOM 786 O O . ASP A 1 100 ? 0.464 -1.516 -4.938 1.00 88.19 100 ASP A O 1
ATOM 790 N N . VAL A 1 101 ? 0.141 -2.771 -3.102 1.00 87.31 101 VAL A N 1
ATOM 791 C CA . VAL A 1 101 ? 1.119 -3.812 -3.459 1.00 87.31 101 VAL A CA 1
ATOM 792 C C . VAL A 1 101 ? 0.772 -4.467 -4.798 1.00 87.31 101 VAL A C 1
ATOM 794 O O . VAL A 1 101 ? 1.659 -4.674 -5.625 1.00 87.31 101 VAL A O 1
ATOM 797 N N . LEU A 1 102 ? -0.507 -4.762 -5.050 1.00 89.12 102 LEU A N 1
ATOM 798 C CA . LEU A 1 102 ? -0.949 -5.336 -6.325 1.00 89.12 102 LEU A CA 1
ATOM 799 C C . LEU A 1 102 ? -0.687 -4.393 -7.506 1.00 89.12 102 LEU A C 1
ATOM 801 O O . LEU A 1 102 ? -0.161 -4.838 -8.525 1.00 89.12 102 LEU A O 1
ATOM 805 N N . CYS A 1 103 ? -0.999 -3.101 -7.371 1.00 89.19 103 CYS A N 1
ATOM 806 C CA . CYS A 1 103 ? -0.727 -2.112 -8.419 1.00 89.19 103 CYS A CA 1
ATOM 807 C C . CYS A 1 103 ? 0.771 -2.021 -8.719 1.00 89.19 103 CYS A C 1
ATOM 809 O O . CYS A 1 103 ? 1.177 -2.036 -9.880 1.00 89.19 103 CYS A O 1
ATOM 811 N N . GLN A 1 104 ? 1.600 -1.986 -7.675 1.00 88.06 104 GLN A N 1
ATOM 812 C CA . GLN A 1 104 ? 3.046 -1.925 -7.837 1.00 88.06 104 GLN A CA 1
ATOM 813 C C . GLN A 1 104 ? 3.627 -3.194 -8.477 1.00 88.06 104 GLN A C 1
ATOM 815 O O . GLN A 1 104 ? 4.519 -3.091 -9.319 1.00 88.06 104 GLN A O 1
ATOM 820 N N . LEU A 1 105 ? 3.106 -4.379 -8.138 1.00 87.75 105 LEU A N 1
ATOM 821 C CA . LEU A 1 105 ? 3.496 -5.637 -8.782 1.00 87.75 105 LEU A CA 1
ATOM 822 C C . LEU A 1 105 ? 3.174 -5.629 -10.278 1.00 87.75 105 LEU A C 1
ATOM 824 O O . LEU A 1 105 ? 4.034 -5.974 -11.086 1.00 87.75 105 LEU A O 1
ATOM 828 N N . ILE A 1 106 ? 1.965 -5.200 -10.655 1.00 89.25 106 ILE A N 1
ATOM 829 C CA . ILE A 1 106 ? 1.566 -5.081 -12.066 1.00 89.25 106 ILE A CA 1
ATOM 830 C C . ILE A 1 106 ? 2.504 -4.118 -12.803 1.00 89.25 106 ILE A C 1
ATOM 832 O O . ILE A 1 106 ? 2.925 -4.415 -13.920 1.00 89.25 106 ILE A O 1
ATOM 836 N N . LEU A 1 107 ? 2.886 -3.007 -12.167 1.00 87.12 107 LEU A N 1
ATOM 837 C CA . LEU A 1 107 ? 3.808 -2.031 -12.746 1.00 87.12 107 LEU A CA 1
ATOM 838 C C . LEU A 1 107 ? 5.198 -2.638 -12.999 1.00 87.12 107 LEU A C 1
ATOM 840 O O . LEU A 1 107 ? 5.750 -2.460 -14.084 1.00 87.12 107 LEU A O 1
ATOM 844 N N . VAL A 1 108 ? 5.740 -3.418 -12.055 1.00 86.50 108 VAL A N 1
ATOM 845 C CA . VAL A 1 108 ? 7.003 -4.154 -12.259 1.00 86.50 108 VAL A CA 1
ATOM 846 C C . VAL A 1 108 ? 6.889 -5.141 -13.417 1.00 86.50 108 VAL A C 1
ATOM 848 O O . VAL A 1 108 ? 7.778 -5.181 -14.263 1.00 86.50 108 VAL A O 1
ATOM 851 N N . PHE A 1 109 ? 5.804 -5.917 -13.497 1.00 85.81 109 PHE A N 1
ATOM 852 C CA . PHE A 1 109 ? 5.605 -6.850 -14.609 1.00 85.81 109 PHE A CA 1
ATOM 853 C C . PHE A 1 109 ? 5.532 -6.134 -15.961 1.00 85.81 109 PHE A C 1
ATOM 855 O O . PHE A 1 109 ? 6.138 -6.604 -16.925 1.00 85.81 109 PHE A O 1
ATOM 862 N N . LEU A 1 110 ? 4.856 -4.983 -16.030 1.00 85.56 110 LEU A N 1
ATOM 863 C CA . LEU A 1 110 ? 4.820 -4.153 -17.235 1.00 85.56 110 LEU A CA 1
ATOM 864 C C . LEU A 1 110 ? 6.218 -3.643 -17.621 1.00 85.56 110 LEU A C 1
ATOM 866 O O . LEU A 1 110 ? 6.577 -3.694 -18.797 1.00 85.56 110 LEU A O 1
ATOM 870 N N . LEU A 1 111 ? 7.026 -3.212 -16.646 1.00 80.62 111 LEU A N 1
ATOM 871 C CA . LEU A 1 111 ? 8.403 -2.765 -16.888 1.00 80.62 111 LEU A CA 1
ATOM 872 C C . LEU A 1 111 ? 9.291 -3.901 -17.404 1.00 80.62 111 LEU A C 1
ATOM 874 O O . LEU A 1 111 ? 10.013 -3.717 -18.383 1.00 80.62 111 LEU A O 1
ATOM 878 N N . ILE A 1 112 ? 9.202 -5.094 -16.807 1.00 81.81 112 ILE A N 1
ATOM 879 C CA . ILE A 1 112 ? 9.910 -6.293 -17.287 1.00 81.81 112 ILE A CA 1
ATOM 880 C C . ILE A 1 112 ? 9.495 -6.596 -18.732 1.00 81.81 112 ILE A C 1
ATOM 882 O O . ILE A 1 112 ? 10.349 -6.804 -19.593 1.00 81.81 112 ILE A O 1
ATOM 886 N N . TYR A 1 113 ? 8.193 -6.571 -19.022 1.00 82.88 113 TYR A N 1
ATOM 887 C CA . TYR A 1 113 ? 7.674 -6.778 -20.373 1.00 82.88 113 TYR A CA 1
ATOM 888 C C . TYR A 1 113 ? 8.227 -5.739 -21.368 1.00 82.88 113 TYR A C 1
ATOM 890 O O . TYR A 1 113 ? 8.687 -6.093 -22.457 1.00 82.88 113 TYR A O 1
ATOM 898 N N . SER A 1 114 ? 8.251 -4.461 -20.983 1.00 79.56 114 SER A N 1
ATOM 899 C CA . SER A 1 114 ? 8.781 -3.371 -21.810 1.00 79.56 114 SER A CA 1
ATOM 900 C C . SER A 1 114 ? 10.251 -3.590 -22.177 1.00 79.56 114 SER A C 1
ATOM 902 O O . SER A 1 114 ? 10.610 -3.510 -23.353 1.00 79.56 114 SER A O 1
ATOM 904 N N . ILE A 1 115 ? 11.084 -3.926 -21.187 1.00 76.81 115 ILE A N 1
ATOM 905 C CA . ILE A 1 115 ? 12.538 -4.054 -21.346 1.00 76.81 115 ILE A CA 1
ATOM 906 C C . ILE A 1 115 ? 12.908 -5.320 -22.130 1.00 76.81 115 ILE A C 1
ATOM 908 O O . ILE A 1 115 ? 13.684 -5.251 -23.083 1.00 76.81 115 ILE A O 1
ATOM 912 N N . TYR A 1 116 ? 12.359 -6.480 -21.753 1.00 77.12 116 TYR A N 1
ATOM 913 C CA . TYR A 1 116 ? 12.805 -7.763 -22.306 1.00 77.12 116 TYR A CA 1
ATOM 914 C C . TYR A 1 116 ? 12.153 -8.118 -23.644 1.00 77.12 116 TYR A C 1
ATOM 916 O O . TYR A 1 116 ? 12.827 -8.672 -24.514 1.00 77.12 116 TYR A O 1
ATOM 924 N N . ILE A 1 117 ? 10.860 -7.823 -23.814 1.00 74.50 117 ILE A N 1
ATOM 925 C CA . ILE A 1 117 ? 10.097 -8.250 -24.998 1.00 74.50 117 ILE A CA 1
ATOM 926 C C . ILE A 1 117 ? 10.088 -7.151 -26.056 1.00 74.50 117 ILE A C 1
ATOM 928 O O . ILE A 1 117 ? 10.390 -7.416 -27.217 1.00 74.50 117 ILE A O 1
ATOM 932 N N . THR A 1 118 ? 9.779 -5.918 -25.656 1.00 71.38 118 THR A N 1
ATOM 933 C CA . THR A 1 118 ? 9.558 -4.827 -26.619 1.00 71.38 118 THR A CA 1
ATOM 934 C C . THR A 1 118 ? 10.838 -4.040 -26.927 1.00 71.38 118 THR A C 1
ATOM 936 O O . THR A 1 118 ? 10.924 -3.432 -27.988 1.00 71.38 118 THR A O 1
ATOM 939 N N . ARG A 1 119 ? 11.855 -4.092 -26.046 1.00 70.06 119 ARG A N 1
ATOM 940 C CA . ARG A 1 119 ? 13.139 -3.357 -26.154 1.00 70.06 119 ARG A CA 1
ATOM 941 C C . ARG A 1 119 ? 12.964 -1.859 -26.442 1.00 70.06 119 ARG A C 1
ATOM 943 O O . ARG A 1 119 ? 13.805 -1.244 -27.095 1.00 70.06 119 ARG A O 1
ATOM 950 N N . ILE A 1 120 ? 11.856 -1.285 -25.981 1.00 66.31 120 ILE A N 1
ATOM 951 C CA . ILE A 1 120 ? 11.577 0.143 -26.114 1.00 66.31 120 ILE A CA 1
ATOM 952 C C . ILE A 1 120 ? 12.163 0.828 -24.876 1.00 66.31 120 ILE A C 1
ATOM 954 O O . ILE A 1 120 ? 11.810 0.418 -23.763 1.00 66.31 120 ILE A O 1
ATOM 958 N N . PRO A 1 121 ? 13.030 1.845 -25.041 1.00 65.38 121 PRO A N 1
ATOM 959 C CA . PRO A 1 121 ? 13.540 2.601 -23.910 1.00 65.38 121 PRO A CA 1
ATOM 960 C C . PRO A 1 121 ? 12.399 3.373 -23.250 1.00 65.38 121 PRO A C 1
ATOM 962 O O . PRO A 1 121 ? 11.525 3.938 -23.925 1.00 65.38 121 PRO A O 1
ATOM 965 N N . VAL A 1 122 ? 12.401 3.383 -21.919 1.00 65.31 122 VAL A N 1
ATOM 966 C CA . VAL A 1 122 ? 11.343 3.995 -21.116 1.00 65.31 122 VAL A CA 1
ATOM 967 C C . VAL A 1 122 ? 11.264 5.487 -21.462 1.00 65.31 122 VAL A C 1
ATOM 969 O O . VAL A 1 122 ? 12.244 6.217 -21.345 1.00 65.31 122 VAL A O 1
ATOM 972 N N . GLY A 1 123 ? 10.093 5.941 -21.923 1.00 61.47 123 GLY A N 1
ATOM 973 C CA . GLY A 1 123 ? 9.856 7.336 -22.318 1.00 61.47 123 GLY A CA 1
ATOM 974 C C . GLY A 1 123 ? 9.809 7.606 -23.826 1.00 61.47 123 GLY A C 1
ATOM 975 O O . GLY A 1 123 ? 9.598 8.751 -24.216 1.00 61.47 123 GLY A O 1
ATOM 976 N N . THR A 1 124 ? 9.959 6.588 -24.682 1.00 64.44 124 THR A N 1
ATOM 977 C CA . THR A 1 124 ? 9.713 6.732 -26.129 1.00 64.44 124 THR A CA 1
ATOM 978 C C . THR A 1 124 ? 8.361 6.137 -26.531 1.00 64.44 124 THR A C 1
ATOM 980 O O . THR A 1 124 ? 8.121 4.934 -26.422 1.00 64.44 124 THR A O 1
ATOM 983 N N . ASP A 1 125 ? 7.452 7.001 -26.987 1.00 57.75 125 ASP A N 1
ATOM 984 C CA . ASP A 1 125 ? 6.071 6.641 -27.317 1.00 57.75 125 ASP A CA 1
ATOM 985 C C . ASP A 1 125 ? 5.961 6.025 -28.715 1.00 57.75 125 ASP A C 1
ATOM 987 O O . ASP A 1 125 ? 5.804 6.714 -29.722 1.00 57.75 125 ASP A O 1
ATOM 991 N N . THR A 1 126 ? 6.030 4.696 -28.782 1.00 62.22 126 THR A N 1
ATOM 992 C CA . THR A 1 126 ? 5.705 3.938 -30.006 1.00 62.22 126 THR A CA 1
ATOM 993 C C . THR A 1 126 ? 4.548 2.954 -29.821 1.00 62.22 126 THR A C 1
ATOM 995 O O . THR A 1 126 ? 4.035 2.423 -30.802 1.00 62.22 126 THR A O 1
ATOM 998 N N . THR A 1 127 ? 4.087 2.719 -28.585 1.00 62.81 127 THR A N 1
ATOM 999 C CA . THR A 1 127 ? 3.020 1.753 -28.267 1.00 62.81 127 THR A CA 1
ATOM 1000 C C . THR A 1 127 ? 2.095 2.274 -27.164 1.00 62.81 127 THR A C 1
ATOM 1002 O O . THR A 1 127 ? 2.478 3.142 -26.388 1.00 62.81 127 THR A O 1
ATOM 1005 N N . HIS A 1 128 ? 0.892 1.699 -27.032 1.00 69.75 128 HIS A N 1
ATOM 1006 C CA . HIS A 1 128 ? -0.093 2.027 -25.982 1.00 69.75 128 HIS A CA 1
ATOM 1007 C C . HIS A 1 128 ? 0.364 1.710 -24.532 1.00 69.75 128 HIS A C 1
ATOM 1009 O O . HIS A 1 128 ? -0.445 1.761 -23.606 1.00 69.75 128 HIS A O 1
ATOM 1015 N N . LEU A 1 129 ? 1.637 1.356 -24.315 1.00 72.62 129 LEU A N 1
ATOM 1016 C CA . LEU A 1 129 ? 2.181 0.974 -23.010 1.00 72.62 129 LEU A CA 1
ATOM 1017 C C . LEU A 1 129 ? 2.280 2.162 -22.041 1.00 72.62 129 LEU A C 1
ATOM 1019 O O . LEU A 1 129 ? 2.003 1.992 -20.857 1.00 72.62 129 LEU A O 1
ATOM 1023 N N . SER A 1 130 ? 2.624 3.358 -22.530 1.00 77.25 130 SER A N 1
ATOM 1024 C CA . SER A 1 130 ? 2.671 4.594 -21.727 1.00 77.25 130 SER A CA 1
ATOM 1025 C C . SER A 1 130 ? 1.329 4.882 -21.054 1.00 77.25 130 SER A C 1
ATOM 1027 O O . SER A 1 130 ? 1.256 5.071 -19.841 1.00 77.25 130 SER A O 1
ATOM 1029 N N . HIS A 1 131 ? 0.245 4.765 -21.818 1.00 81.50 131 HIS A N 1
ATOM 1030 C CA . HIS A 1 131 ? -1.114 4.948 -21.320 1.00 81.50 131 HIS A CA 1
ATOM 1031 C C . HIS A 1 131 ? -1.503 3.911 -20.249 1.00 81.50 131 HIS A C 1
ATOM 1033 O O . HIS A 1 131 ? -2.298 4.204 -19.353 1.00 81.50 131 HIS A O 1
ATOM 1039 N N . ALA A 1 132 ? -0.951 2.694 -20.307 1.00 83.75 132 ALA A N 1
ATOM 1040 C CA . ALA A 1 132 ? -1.190 1.679 -19.283 1.00 83.75 132 ALA A CA 1
ATOM 1041 C C . ALA A 1 132 ? -0.516 2.045 -17.946 1.00 83.75 132 ALA A C 1
ATOM 1043 O O . ALA A 1 132 ? -1.145 1.898 -16.896 1.00 83.75 132 ALA A O 1
ATOM 1044 N N . TYR A 1 133 ? 0.711 2.580 -17.971 1.00 83.62 133 TYR A N 1
ATOM 1045 C CA . TYR A 1 133 ? 1.392 3.074 -16.764 1.00 83.62 133 TYR A CA 1
ATOM 1046 C C . TYR A 1 133 ? 0.623 4.221 -16.096 1.00 83.62 133 TYR A C 1
ATOM 1048 O O . TYR A 1 133 ? 0.417 4.210 -14.875 1.00 83.62 133 TYR A O 1
ATOM 1056 N N . ASP A 1 134 ? 0.138 5.172 -16.895 1.00 85.81 134 ASP A N 1
ATOM 1057 C CA . ASP A 1 134 ? -0.643 6.306 -16.399 1.00 85.81 134 ASP A CA 1
ATOM 1058 C C . ASP A 1 134 ? -1.986 5.863 -15.817 1.00 85.81 134 ASP A C 1
ATOM 1060 O O . ASP A 1 134 ? -2.365 6.303 -14.728 1.00 85.81 134 ASP A O 1
ATOM 1064 N N . MET A 1 135 ? -2.686 4.934 -16.479 1.00 88.88 135 MET A N 1
ATOM 1065 C CA . MET A 1 135 ? -3.945 4.391 -15.962 1.00 88.88 135 MET A CA 1
ATOM 1066 C C . MET A 1 135 ? -3.767 3.666 -14.630 1.00 88.88 135 MET A C 1
ATOM 1068 O O . MET A 1 135 ? -4.573 3.876 -13.724 1.00 88.88 135 MET A O 1
ATOM 1072 N N . ILE A 1 136 ? -2.727 2.840 -14.482 1.00 89.12 136 ILE A N 1
ATOM 1073 C CA . ILE A 1 136 ? -2.460 2.123 -13.224 1.00 89.12 136 ILE A CA 1
ATOM 1074 C C . ILE A 1 136 ? -2.172 3.124 -12.098 1.00 89.12 136 ILE A C 1
ATOM 1076 O O . ILE A 1 136 ? -2.727 3.008 -11.004 1.00 89.12 136 ILE A O 1
ATOM 1080 N N . THR A 1 137 ? -1.369 4.151 -12.378 1.00 85.62 137 THR A N 1
ATOM 1081 C CA . THR A 1 137 ? -1.021 5.184 -11.392 1.00 85.62 137 THR A CA 1
ATOM 1082 C C . THR A 1 137 ? -2.240 6.023 -10.995 1.00 85.62 137 THR A C 1
ATOM 1084 O O . THR A 1 137 ? -2.456 6.309 -9.812 1.00 85.62 137 THR A O 1
ATOM 1087 N N . ALA A 1 138 ? -3.077 6.396 -11.964 1.00 88.75 138 ALA A N 1
ATOM 1088 C CA . ALA A 1 138 ? -4.324 7.110 -11.712 1.00 88.75 138 ALA A CA 1
ATOM 1089 C C . ALA A 1 138 ? -5.310 6.255 -10.900 1.00 88.75 138 ALA A C 1
ATOM 1091 O O . ALA A 1 138 ? -5.898 6.746 -9.933 1.00 88.75 138 ALA A O 1
ATOM 1092 N N . TYR A 1 139 ? -5.438 4.968 -11.239 1.00 91.56 139 TYR A N 1
ATOM 1093 C CA . TYR A 1 139 ? -6.263 4.009 -10.508 1.00 91.56 139 TYR A CA 1
ATOM 1094 C C . TYR A 1 139 ? -5.824 3.889 -9.047 1.00 91.56 139 TYR A C 1
ATOM 1096 O O . TYR A 1 139 ? -6.661 3.993 -8.153 1.00 91.56 139 TYR A O 1
ATOM 1104 N N . GLN A 1 140 ? -4.524 3.741 -8.784 1.00 87.88 140 GLN A N 1
ATOM 1105 C CA . GLN A 1 140 ? -3.986 3.619 -7.427 1.00 87.88 140 GLN A CA 1
ATOM 1106 C C . GLN A 1 140 ? -4.365 4.828 -6.553 1.00 87.88 140 GLN A C 1
ATOM 1108 O O . GLN A 1 140 ? -4.837 4.664 -5.424 1.00 87.88 140 GLN A O 1
ATOM 1113 N N . ARG A 1 141 ? -4.242 6.050 -7.093 1.00 86.44 141 ARG A N 1
ATOM 1114 C CA . ARG A 1 141 ? -4.614 7.292 -6.389 1.00 86.44 141 ARG A CA 1
ATOM 1115 C C . ARG A 1 141 ? -6.122 7.412 -6.172 1.00 86.44 141 ARG A C 1
ATOM 1117 O O . ARG A 1 141 ? -6.557 7.780 -5.080 1.00 86.44 141 ARG A O 1
ATOM 1124 N N . ALA A 1 142 ? -6.919 7.090 -7.190 1.00 87.50 142 ALA A N 1
ATO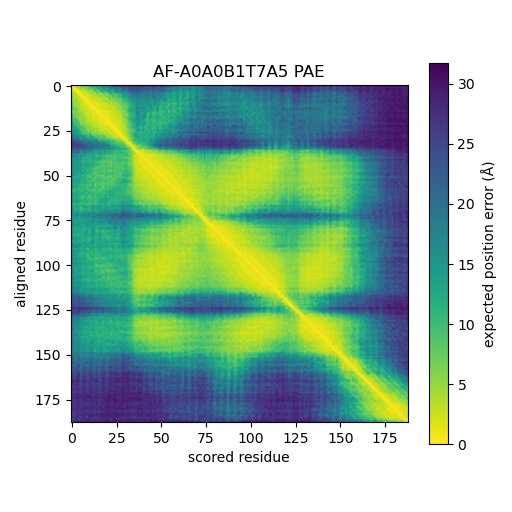M 1125 C CA . ALA A 1 142 ? -8.374 7.130 -7.098 1.00 87.50 142 ALA A CA 1
ATOM 1126 C C . ALA A 1 142 ? -8.897 6.103 -6.083 1.00 87.50 142 ALA A C 1
ATOM 1128 O O . ALA A 1 142 ? -9.726 6.438 -5.237 1.00 87.50 142 ALA A O 1
ATOM 1129 N N . PHE A 1 143 ? -8.364 4.879 -6.110 1.00 87.38 143 PHE A N 1
ATOM 1130 C CA . PHE A 1 143 ? -8.732 3.818 -5.179 1.00 87.38 143 PHE A CA 1
ATOM 1131 C C . PHE A 1 143 ? -8.438 4.212 -3.735 1.00 87.38 143 PHE A C 1
ATOM 1133 O O . PHE A 1 143 ? -9.283 4.002 -2.873 1.00 87.38 143 PHE A O 1
ATOM 1140 N N . PHE A 1 144 ? -7.288 4.834 -3.463 1.00 82.12 144 PHE A N 1
ATOM 1141 C CA . PHE A 1 144 ? -6.964 5.324 -2.123 1.00 82.12 144 PHE A CA 1
ATOM 1142 C C . PHE A 1 144 ? -8.013 6.326 -1.610 1.00 82.12 144 PHE A C 1
ATOM 1144 O O . PHE A 1 144 ? -8.544 6.170 -0.508 1.00 82.12 144 PHE A O 1
ATOM 1151 N N . GLY A 1 145 ? -8.378 7.316 -2.432 1.00 81.44 145 GLY A N 1
ATOM 1152 C CA . GLY A 1 145 ? -9.395 8.311 -2.078 1.00 81.44 145 GLY A CA 1
ATOM 1153 C C . GLY A 1 145 ? -10.791 7.707 -1.883 1.00 81.44 145 GLY A C 1
ATOM 1154 O O . GLY A 1 145 ? -11.494 8.034 -0.923 1.00 81.44 145 GLY A O 1
ATOM 1155 N N . VAL A 1 146 ? -11.191 6.777 -2.751 1.00 82.44 146 VAL A N 1
ATOM 1156 C CA . VAL A 1 146 ? -12.485 6.085 -2.644 1.00 82.44 146 VAL A CA 1
ATOM 1157 C C . VAL A 1 146 ? -12.514 5.160 -1.426 1.00 82.44 146 VAL A C 1
ATOM 1159 O O . VAL A 1 146 ? -13.482 5.163 -0.671 1.00 82.44 146 VAL A O 1
ATOM 1162 N N . ALA A 1 147 ? -11.445 4.410 -1.170 1.00 80.44 147 ALA A N 1
ATOM 1163 C CA . ALA A 1 147 ? -11.379 3.487 -0.044 1.00 80.44 147 ALA A CA 1
ATOM 1164 C C . ALA A 1 147 ? -11.463 4.219 1.303 1.00 80.44 147 ALA A C 1
ATOM 1166 O O . ALA A 1 147 ? -12.178 3.763 2.197 1.00 80.44 147 ALA A O 1
ATOM 1167 N N . LEU A 1 148 ? -10.802 5.376 1.433 1.00 74.88 148 LEU A N 1
ATOM 1168 C CA . LEU A 1 148 ? -10.891 6.209 2.635 1.00 74.88 148 LEU A CA 1
ATOM 1169 C C . LEU A 1 148 ? -12.274 6.845 2.818 1.00 74.88 148 LEU A C 1
ATOM 1171 O O . LEU A 1 148 ? -12.765 6.932 3.942 1.00 74.88 148 LEU A O 1
ATOM 1175 N N . THR A 1 149 ? -12.915 7.292 1.736 1.00 76.19 149 THR A N 1
ATOM 1176 C CA . THR A 1 149 ? -14.239 7.932 1.821 1.00 76.19 149 THR A CA 1
ATOM 1177 C C . THR A 1 149 ? -15.348 6.928 2.125 1.00 76.19 149 THR A C 1
ATOM 1179 O O . THR A 1 149 ? -16.189 7.205 2.978 1.00 76.19 149 THR A O 1
ATOM 1182 N N . VAL A 1 150 ? -15.320 5.743 1.509 1.00 73.38 150 VAL A N 1
ATOM 1183 C CA . VAL A 1 150 ? -16.306 4.672 1.739 1.00 73.38 150 VAL A CA 1
ATOM 1184 C C . VAL A 1 150 ? -16.211 4.094 3.153 1.00 73.38 150 VAL A C 1
ATOM 1186 O O . VAL A 1 150 ? -17.237 3.772 3.744 1.00 73.38 150 VAL A O 1
ATOM 1189 N N . ARG A 1 151 ? -15.001 3.972 3.715 1.00 68.38 151 ARG A N 1
ATOM 1190 C CA . ARG A 1 151 ? -14.779 3.373 5.046 1.00 68.38 151 ARG A CA 1
ATOM 1191 C C . ARG A 1 151 ? -14.801 4.372 6.201 1.00 68.38 151 ARG A C 1
ATOM 1193 O O . ARG A 1 151 ? -14.609 3.981 7.348 1.00 68.38 151 ARG A O 1
ATOM 1200 N N . ASN A 1 152 ? -15.042 5.652 5.931 1.00 68.44 152 ASN A N 1
ATOM 1201 C CA . ASN A 1 152 ? -15.213 6.634 6.990 1.00 68.44 152 ASN A CA 1
ATOM 1202 C C . ASN A 1 152 ? -16.534 6.366 7.729 1.00 68.44 152 ASN A C 1
ATOM 1204 O O . ASN A 1 152 ? -17.599 6.333 7.117 1.00 68.44 152 ASN A O 1
ATOM 1208 N N . GLU A 1 153 ? -16.490 6.233 9.052 1.00 64.50 153 GLU A N 1
ATOM 1209 C CA . GLU A 1 153 ? -17.661 5.940 9.892 1.00 64.50 153 GLU A CA 1
ATOM 1210 C C . GLU A 1 153 ? -18.806 6.925 9.730 1.00 64.50 153 GLU A C 1
ATOM 1212 O O . GLU A 1 153 ? -19.973 6.550 9.829 1.00 64.50 153 GLU A O 1
ATOM 1217 N N . LYS A 1 154 ? -18.498 8.193 9.444 1.00 62.47 154 LYS A N 1
ATOM 1218 C CA . LYS A 1 154 ? -19.540 9.179 9.147 1.00 62.47 154 LYS A CA 1
ATOM 1219 C C . LYS A 1 154 ? -20.307 8.804 7.883 1.00 62.47 154 LYS A C 1
ATOM 1221 O O . LYS A 1 154 ? -21.530 8.919 7.864 1.00 62.47 154 LYS A O 1
ATOM 1226 N N . PHE A 1 155 ? -19.609 8.336 6.852 1.00 59.31 155 PHE A N 1
ATOM 1227 C CA . PHE A 1 155 ? -20.231 7.868 5.619 1.00 59.31 155 PHE A CA 1
ATOM 1228 C C . PHE A 1 155 ? -20.956 6.547 5.823 1.00 59.31 155 PHE A C 1
ATOM 1230 O O . PHE A 1 155 ? -22.090 6.423 5.368 1.00 59.31 155 PHE A O 1
ATOM 1237 N N . ASP A 1 156 ? -20.369 5.611 6.567 1.00 64.00 156 ASP A N 1
ATOM 1238 C CA . ASP A 1 156 ? -21.015 4.335 6.855 1.00 64.00 156 ASP A CA 1
ATOM 1239 C C . ASP A 1 156 ? -22.317 4.527 7.647 1.00 64.00 156 ASP A C 1
ATOM 1241 O O . ASP A 1 156 ? -23.366 3.994 7.282 1.00 64.00 156 ASP A O 1
ATOM 1245 N N . HIS A 1 157 ? -22.306 5.410 8.649 1.00 64.50 157 HIS A N 1
ATOM 1246 C CA . HIS A 1 157 ? -23.494 5.760 9.421 1.00 64.50 157 HIS A CA 1
ATOM 1247 C C . HIS A 1 157 ? -24.559 6.473 8.571 1.00 64.50 157 HIS A C 1
ATOM 1249 O O . HIS A 1 157 ? -25.754 6.232 8.754 1.00 64.50 157 HIS A O 1
ATOM 1255 N N . ILE A 1 158 ? -24.168 7.329 7.619 1.00 62.28 158 ILE A N 1
ATOM 1256 C CA . ILE A 1 158 ? -25.095 7.970 6.668 1.00 62.28 158 ILE A CA 1
ATOM 1257 C C . ILE A 1 158 ? -25.686 6.934 5.697 1.00 62.28 158 ILE A C 1
ATOM 1259 O O . ILE A 1 158 ? -26.896 6.939 5.445 1.00 62.28 158 ILE A O 1
ATOM 1263 N N . PHE A 1 159 ? -24.863 6.022 5.184 1.00 59.78 159 PHE A N 1
ATOM 1264 C CA . PHE A 1 159 ? -25.259 5.007 4.211 1.00 59.78 159 PHE A CA 1
ATOM 1265 C C . PHE A 1 159 ? -26.181 3.950 4.840 1.00 59.78 159 PHE A C 1
ATOM 1267 O O . PHE A 1 159 ? -27.255 3.648 4.309 1.00 59.78 159 PHE A O 1
ATOM 1274 N N . HIS A 1 160 ? -25.833 3.465 6.033 1.00 59.94 160 HIS A N 1
ATOM 1275 C CA . HIS A 1 160 ? -26.640 2.511 6.791 1.00 59.94 160 HIS A CA 1
ATOM 1276 C C . HIS A 1 160 ? -27.912 3.141 7.375 1.00 59.94 160 HIS A C 1
ATOM 1278 O O . HIS A 1 160 ? -28.955 2.478 7.385 1.00 59.94 160 HIS A O 1
ATOM 1284 N N . ARG A 1 161 ? -27.899 4.428 7.775 1.00 57.34 161 ARG A N 1
ATOM 1285 C CA . ARG A 1 161 ? -29.143 5.151 8.111 1.00 57.34 161 ARG A CA 1
ATOM 1286 C C . ARG A 1 161 ? -30.103 5.167 6.933 1.00 57.34 161 ARG A C 1
ATOM 1288 O O . ARG A 1 161 ? -31.269 4.839 7.121 1.00 57.34 161 ARG A O 1
ATOM 1295 N N . ARG A 1 162 ? -29.627 5.492 5.726 1.00 56.84 162 ARG A N 1
ATOM 1296 C CA . ARG A 1 162 ? -30.473 5.505 4.522 1.00 56.84 162 ARG A CA 1
ATOM 1297 C C . ARG A 1 162 ? -31.133 4.152 4.273 1.00 56.84 162 ARG A C 1
ATOM 1299 O O . ARG A 1 162 ? -32.336 4.105 4.040 1.00 56.84 162 ARG A O 1
ATOM 1306 N N . LY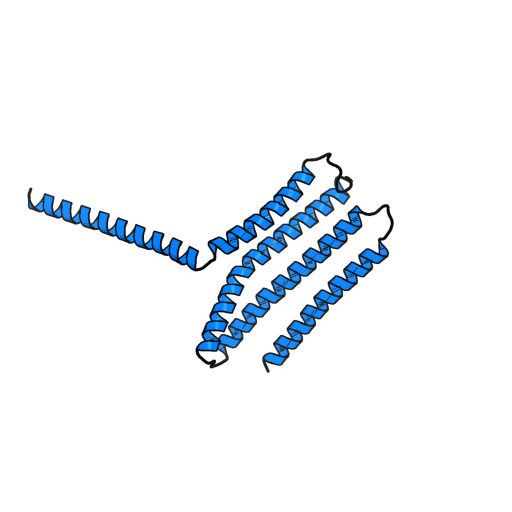S A 1 163 ? -30.377 3.057 4.396 1.00 59.31 163 LYS A N 1
ATOM 1307 C CA . LYS A 1 163 ? -30.892 1.694 4.195 1.00 59.31 163 LYS A CA 1
ATOM 1308 C C . LYS A 1 163 ? -31.932 1.296 5.249 1.00 59.31 163 LYS A C 1
ATOM 1310 O O . LYS A 1 163 ? -32.941 0.679 4.917 1.00 59.31 163 LYS A O 1
ATOM 1315 N N . ARG A 1 164 ? -31.720 1.673 6.516 1.00 57.38 164 ARG A N 1
ATOM 1316 C CA . ARG A 1 164 ? -32.663 1.382 7.607 1.00 57.38 164 ARG A CA 1
ATOM 1317 C C . ARG A 1 164 ? -33.933 2.229 7.503 1.00 57.38 164 ARG A C 1
ATOM 1319 O O . ARG A 1 164 ? -35.019 1.683 7.652 1.00 57.38 164 ARG A O 1
ATOM 1326 N N . SER A 1 165 ? -33.809 3.517 7.182 1.00 56.09 165 SER A N 1
ATOM 1327 C CA . SER A 1 165 ? -34.956 4.406 6.960 1.00 56.09 165 SER A CA 1
ATOM 1328 C C . SER A 1 165 ? -35.785 3.981 5.748 1.00 56.09 165 SER A C 1
ATOM 1330 O O . SER A 1 165 ? -37.005 3.950 5.847 1.00 56.09 165 SER A O 1
ATOM 1332 N N . ALA A 1 166 ? -35.147 3.578 4.644 1.00 59.84 166 ALA A N 1
ATOM 1333 C CA . ALA A 1 166 ? -35.851 3.050 3.474 1.00 59.84 166 ALA A CA 1
ATOM 1334 C C . ALA A 1 166 ? -36.663 1.789 3.816 1.00 59.84 166 ALA A C 1
ATOM 1336 O O . ALA A 1 166 ? -37.839 1.712 3.478 1.00 59.84 166 ALA A O 1
ATOM 1337 N N . LYS A 1 167 ? -36.080 0.858 4.584 1.00 64.50 167 LYS A N 1
ATOM 1338 C CA . LYS A 1 167 ? -36.763 -0.368 5.027 1.00 64.50 167 LYS A CA 1
ATOM 1339 C C . LYS A 1 167 ? -37.950 -0.094 5.964 1.00 64.50 167 LYS A C 1
ATOM 1341 O O . LYS A 1 167 ? -38.945 -0.808 5.924 1.00 64.50 167 LYS A O 1
ATOM 1346 N N . VAL A 1 168 ? -37.858 0.928 6.818 1.00 64.56 168 VAL A N 1
ATOM 1347 C CA . VAL A 1 168 ? -38.969 1.335 7.701 1.00 64.56 168 VAL A CA 1
ATOM 1348 C C . VAL A 1 168 ? -40.109 1.959 6.894 1.00 64.56 168 VAL A C 1
ATOM 1350 O O . VAL A 1 168 ? -41.264 1.625 7.139 1.00 64.56 168 VAL A O 1
ATOM 1353 N N . ILE A 1 169 ? -39.795 2.802 5.906 1.00 67.94 169 ILE A N 1
ATOM 1354 C CA . ILE A 1 169 ? -40.794 3.420 5.019 1.00 67.94 169 ILE A CA 1
ATOM 1355 C C . ILE A 1 169 ? -41.501 2.356 4.170 1.00 67.94 169 ILE A C 1
ATOM 1357 O O . ILE A 1 169 ? -42.721 2.391 4.044 1.00 67.94 169 ILE A O 1
ATOM 1361 N N . GLU A 1 170 ? -40.761 1.381 3.641 1.00 69.44 170 GLU A N 1
ATOM 1362 C CA . GLU A 1 170 ? -41.312 0.266 2.863 1.00 69.44 170 GLU A CA 1
ATOM 1363 C C . GLU A 1 170 ? -42.250 -0.612 3.708 1.00 69.44 170 GLU A C 1
ATOM 1365 O O . GLU A 1 170 ? -43.378 -0.890 3.303 1.00 69.44 170 GLU A O 1
ATOM 1370 N N . ASN A 1 171 ? -41.843 -0.957 4.935 1.00 66.69 171 ASN A N 1
ATOM 1371 C CA . ASN A 1 171 ? -42.688 -1.704 5.868 1.00 66.69 171 ASN A CA 1
ATOM 1372 C C . ASN A 1 171 ? -43.943 -0.921 6.282 1.00 66.69 171 ASN A C 1
ATOM 1374 O O . ASN A 1 171 ? -45.006 -1.514 6.460 1.00 66.69 171 ASN A O 1
ATOM 1378 N N . GLN A 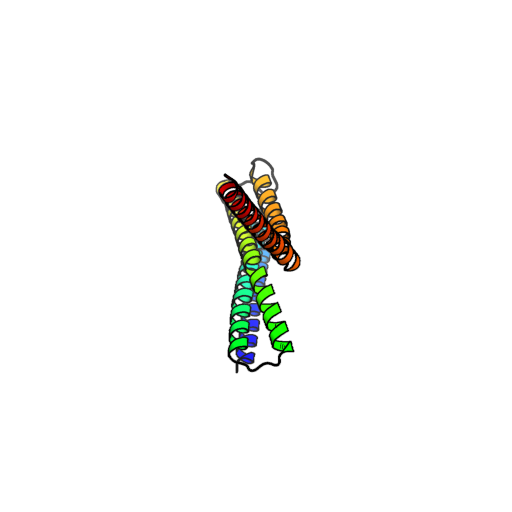1 172 ? -43.840 0.401 6.433 1.00 68.19 172 GLN A N 1
ATOM 1379 C CA . GLN A 1 172 ? -44.976 1.253 6.777 1.00 68.19 172 GLN A CA 1
ATOM 1380 C C . GLN A 1 172 ? -45.951 1.402 5.601 1.00 68.19 172 GLN A C 1
ATOM 1382 O O . GLN A 1 172 ? -47.163 1.318 5.802 1.00 68.19 172 GLN A O 1
ATOM 1387 N N . ALA A 1 173 ? -45.449 1.560 4.375 1.00 67.94 173 ALA A N 1
ATOM 1388 C CA . ALA A 1 173 ? -46.270 1.590 3.166 1.00 67.94 173 ALA A CA 1
ATOM 1389 C C . ALA A 1 173 ? -47.008 0.257 2.955 1.00 67.94 173 ALA A C 1
ATOM 1391 O O . ALA A 1 173 ? -48.214 0.256 2.702 1.00 67.94 173 ALA A O 1
ATOM 1392 N N . ALA A 1 174 ? -46.313 -0.867 3.156 1.00 69.88 174 ALA A N 1
ATOM 1393 C CA . ALA A 1 174 ? -46.909 -2.196 3.113 1.00 69.88 174 ALA A CA 1
ATOM 1394 C C . ALA A 1 174 ? -48.011 -2.343 4.174 1.00 69.88 174 ALA A C 1
ATOM 1396 O O . ALA A 1 174 ? -49.147 -2.636 3.816 1.00 69.88 174 ALA A O 1
ATOM 1397 N N . ALA A 1 175 ? -47.732 -2.031 5.445 1.00 66.44 175 ALA A N 1
ATOM 1398 C CA . ALA A 1 175 ? -48.713 -2.127 6.531 1.00 66.44 175 ALA A CA 1
ATOM 1399 C C . ALA A 1 175 ? -49.954 -1.240 6.315 1.00 66.44 175 ALA A C 1
ATOM 1401 O O . ALA A 1 175 ? -51.076 -1.659 6.598 1.00 66.44 175 ALA A O 1
ATOM 1402 N N . THR A 1 176 ? -49.769 -0.034 5.772 1.00 71.62 176 THR A N 1
ATOM 1403 C CA . THR A 1 176 ? -50.879 0.887 5.475 1.00 71.62 176 THR A CA 1
ATOM 1404 C C . THR A 1 176 ? -51.768 0.334 4.359 1.00 71.62 176 THR A C 1
ATOM 1406 O O . THR A 1 176 ? -52.991 0.429 4.439 1.00 71.62 176 THR A O 1
ATOM 1409 N N . SER A 1 177 ? -51.170 -0.297 3.342 1.00 76.00 177 SER A N 1
ATOM 1410 C CA . SER A 1 177 ? -51.920 -0.921 2.248 1.00 76.00 177 SER A CA 1
ATOM 1411 C C . SER A 1 177 ? -52.739 -2.134 2.706 1.00 76.00 177 SER A C 1
ATOM 1413 O O . SER A 1 177 ? -53.881 -2.297 2.277 1.00 76.00 177 SER A O 1
ATOM 1415 N N . THR A 1 178 ? -52.208 -2.944 3.629 1.00 74.94 178 THR A N 1
ATOM 1416 C CA . THR A 1 178 ? -52.926 -4.094 4.196 1.00 74.94 178 THR A CA 1
ATOM 1417 C C . THR A 1 178 ? -54.114 -3.640 5.036 1.00 74.94 178 THR A C 1
ATOM 1419 O O . THR A 1 178 ? -55.219 -4.139 4.848 1.00 74.94 178 THR A O 1
ATOM 1422 N N . TYR A 1 179 ? -53.912 -2.635 5.893 1.00 71.19 179 TYR A N 1
ATOM 1423 C CA . TYR A 1 179 ? -54.968 -2.094 6.750 1.00 71.19 179 TYR A CA 1
ATOM 1424 C C . TYR A 1 179 ? -56.096 -1.442 5.940 1.00 71.19 179 TYR A C 1
ATOM 1426 O O . TYR A 1 179 ? -57.276 -1.611 6.241 1.00 71.19 179 TYR A O 1
ATOM 1434 N N . PHE A 1 180 ? -55.746 -0.729 4.865 1.00 81.00 180 PHE A N 1
ATOM 1435 C CA . PHE A 1 180 ? -56.727 -0.134 3.961 1.00 81.00 180 PHE A CA 1
ATOM 1436 C C . PHE A 1 180 ? -57.558 -1.194 3.223 1.00 81.00 180 PHE A C 1
ATOM 1438 O O . PHE A 1 180 ? -58.765 -1.024 3.055 1.00 81.00 180 PHE A O 1
ATOM 1445 N N . ASN A 1 181 ? -56.938 -2.305 2.815 1.00 80.69 181 ASN A N 1
ATOM 1446 C CA . ASN A 1 181 ? -57.643 -3.416 2.178 1.00 80.69 181 ASN A CA 1
ATOM 1447 C C . ASN A 1 181 ? -58.574 -4.155 3.152 1.00 80.69 181 ASN A C 1
ATOM 1449 O O . ASN A 1 181 ? -59.703 -4.454 2.772 1.00 80.69 181 ASN A O 1
ATOM 1453 N N . GLU A 1 182 ? -58.151 -4.389 4.398 1.00 77.88 182 GLU A N 1
ATOM 1454 C CA . GLU A 1 182 ? -59.016 -4.970 5.439 1.00 77.88 182 GLU A CA 1
ATOM 1455 C C . GLU A 1 182 ? -60.221 -4.074 5.744 1.00 77.88 182 GLU A C 1
ATOM 1457 O O . GLU A 1 182 ? -61.354 -4.549 5.799 1.00 77.88 182 GLU A O 1
ATOM 1462 N N . LEU A 1 183 ? -60.006 -2.761 5.878 1.00 74.81 183 LEU A N 1
ATOM 1463 C CA . LEU A 1 183 ? -61.095 -1.798 6.056 1.00 74.81 183 LEU A CA 1
ATOM 1464 C C . LEU A 1 183 ? -62.058 -1.805 4.871 1.00 74.81 183 LEU A C 1
ATOM 1466 O O . LEU A 1 183 ? -63.268 -1.828 5.068 1.00 74.81 183 LEU A O 1
ATOM 1470 N N . LYS A 1 184 ? -61.543 -1.830 3.641 1.00 81.81 184 LYS A N 1
ATOM 1471 C CA . LYS A 1 184 ? -62.379 -1.904 2.440 1.00 81.81 184 LYS A CA 1
ATOM 1472 C C . LYS A 1 184 ? -63.225 -3.180 2.407 1.00 81.81 184 LYS A C 1
ATOM 1474 O O . LYS A 1 184 ? -64.377 -3.117 1.997 1.00 81.81 184 LYS A O 1
ATOM 1479 N N . GLN A 1 185 ? -62.668 -4.305 2.851 1.00 76.88 185 GLN A N 1
ATOM 1480 C CA . GLN A 1 185 ? -63.356 -5.595 2.898 1.00 76.88 185 GLN A CA 1
ATOM 1481 C C . GLN A 1 185 ? -64.424 -5.660 4.001 1.00 76.88 185 GLN A C 1
ATOM 1483 O O . GLN A 1 185 ? -65.422 -6.347 3.838 1.00 76.88 185 GLN A O 1
ATOM 1488 N N . MET A 1 186 ? -64.251 -4.927 5.106 1.00 74.88 186 MET A N 1
ATOM 1489 C CA . MET A 1 186 ? -65.278 -4.805 6.153 1.00 74.88 186 MET A CA 1
ATOM 1490 C C . MET A 1 186 ? -66.468 -3.920 5.749 1.00 74.88 186 MET A C 1
ATOM 1492 O O . MET A 1 186 ? -67.517 -3.987 6.384 1.00 74.88 186 MET A O 1
ATOM 1496 N N . TRP A 1 187 ? -66.303 -3.074 4.730 1.00 66.56 187 TRP A N 1
ATOM 1497 C CA . TRP A 1 187 ? -67.329 -2.145 4.237 1.00 66.56 187 TRP A CA 1
ATOM 1498 C C . TRP A 1 187 ? -68.014 -2.607 2.938 1.00 66.56 187 TRP A C 1
ATOM 1500 O O . TRP A 1 187 ? -68.882 -1.893 2.432 1.00 66.56 187 TRP A O 1
ATOM 1510 N N . SER A 1 188 ? -67.628 -3.766 2.394 1.00 50.75 188 SER A N 1
ATOM 1511 C CA . SER A 1 188 ? -68.290 -4.441 1.265 1.00 50.75 188 SER A CA 1
ATOM 1512 C C . SER A 1 188 ? -69.181 -5.571 1.753 1.00 50.75 188 SER A C 1
ATOM 1514 O O . SER A 1 188 ? -70.315 -5.679 1.245 1.00 50.75 188 SER A O 1
#